Protein AF-A0A354WW05-F1 (afdb_monomer)

Mean predicted aligned error: 3.27 Å

Nearest PDB structures (foldseek):
  6p61-assembly2_B  TM=8.105E-01  e=4.483E-11  Leptospira borgpetersenii serovar Hardjo-bovis str. JB197
  6p61-assembly3_C  TM=8.034E-01  e=1.764E-10  Leptospira borgpetersenii serovar Hardjo-bovis str. JB197
  2z86-assembly2_D  TM=7.560E-01  e=6.089E-10  Escherichia coli
  6nqt-assembly3_E-2  TM=7.268E-01  e=1.487E-08  Homo sapiens
  5fv9-assembly2_B  TM=7.066E-01  e=1.146E-08  Homo sapiens

Solvent-accessible surface area (backbone atoms only — not comparable to full-atom values): 11306 Å² total; per-residue (Å²): 131,63,84,25,59,34,17,38,40,27,57,40,67,70,45,53,72,38,37,52,51,20,51,53,24,49,52,56,27,42,67,95,56,57,64,47,39,34,40,29,32,36,47,49,82,76,53,39,64,80,60,44,47,81,77,40,73,82,48,46,73,46,80,39,95,48,69,69,37,51,29,44,40,48,46,62,50,61,78,71,55,45,19,49,25,36,32,39,35,39,29,82,41,75,59,54,54,60,49,56,56,54,50,51,53,52,38,69,78,33,79,86,56,43,60,48,55,58,85,40,59,48,101,86,70,47,77,40,56,69,35,39,24,39,69,76,44,76,66,41,43,48,20,54,77,74,43,41,20,76,77,34,43,79,32,82,85,34,15,38,47,46,40,70,66,54,66,82,92,57,91,75,91,66,74,22,50,27,64,60,41,34,41,27,34,37,70,40,44,70,72,75,46,74,58,56,59,87,32,46,67,74,61,52,46,69,109

Secondary structure (DSSP, 8-state):
--SEEEEEEEEESS-HHHHHHHHHHHHHHTTTS-EEEEEEE-S-SS-HHHHHTTT-TTEEEEE-SS---HHHHHHHHHTT--EEEEEEE-TT----TTHHHHHHHHHHH-TT--EE----B-TTS-B-GGGEE----HHHHHHHHTTHHHHSTT-TTTSGGG-TTS-TTS----SEE-TTEEEEEHHHHHHH-S--TT-SSSSTTT-

pLDDT: mean 95.71, std 3.79, range [62.12, 98.81]

Foldseek 3D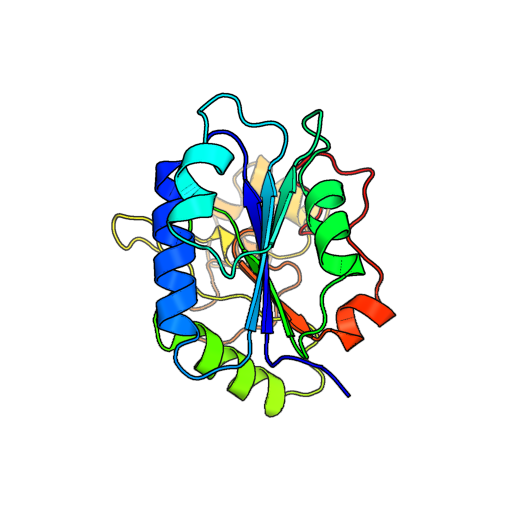i:
DFPWAEEEEEEDAQPQVLLVQQVVLVCLLQPPTGYAYEYEYQAHPNCNCVVCCVVCVRHHYHYDPHRLADQVSRVVRLVVHRHQKYKQAYSNDHDHSCRVVVVSVVCVVVVVDFKDFAFDAPPVRHTDLLQAAAQCPPQQVVLVVVVVCVVCVCDCRRVRGSPNVDDNPDDDDGQFGHSNIMMGRSVSCVVVDGFPSVDRYPPSRND

Sequence (207 aa):
MYETQVSVVIVNYNVKYFVEQCLYSVQAATQGWDVDIYVVDNHSTDGSVEYLRPLFPDVTFIENKENVGFAKANNQAFRICKGEYVLMLNPDTVIGEESLRSLCYFMDEHPAAGAIGLKMLNGNGVFLAESKRSFPTPWVSFCKLFGLSKLFPDSPKYASYALPYLSPDEQHEVDVLSGAFMLMRHDALEKTGLLDEDFFMYGEDID

Radius of gyration: 17.48 Å; Cα contacts (8 Å, |Δi|>4): 376; chains: 1; bounding box: 49×34×44 Å

Structure (mmCIF, N/CA/C/O backbone):
data_AF-A0A354WW05-F1
#
_entry.id   AF-A0A354WW05-F1
#
loop_
_atom_site.group_PDB
_atom_site.id
_atom_site.type_symbol
_atom_site.label_atom_id
_atom_site.label_alt_id
_atom_site.label_comp_id
_atom_site.label_asym_id
_atom_site.label_entity_id
_atom_site.label_seq_id
_atom_site.pdbx_PDB_ins_code
_atom_site.Cartn_x
_atom_site.Cartn_y
_atom_site.Cartn_z
_atom_site.occupancy
_atom_site.B_iso_or_equiv
_atom_site.auth_seq_id
_atom_site.auth_comp_id
_atom_site.auth_asym_id
_atom_site.auth_atom_id
_atom_site.pdbx_PDB_model_num
ATOM 1 N N . MET A 1 1 ? -22.081 -12.531 0.635 1.00 62.12 1 MET A N 1
ATOM 2 C CA . MET A 1 1 ? -22.108 -11.179 0.044 1.00 62.12 1 MET A CA 1
ATOM 3 C C . MET A 1 1 ? -21.218 -10.326 0.913 1.00 62.12 1 MET A C 1
ATOM 5 O O . MET A 1 1 ? -21.330 -10.462 2.126 1.00 62.12 1 MET A O 1
ATOM 9 N N . TYR A 1 2 ? -20.318 -9.562 0.305 1.00 81.25 2 TYR A N 1
ATOM 10 C CA . TYR A 1 2 ? -19.444 -8.631 1.016 1.00 81.25 2 TYR A CA 1
ATOM 11 C C . TYR A 1 2 ? -20.278 -7.526 1.677 1.00 81.25 2 TYR A C 1
ATOM 13 O O . TYR A 1 2 ? -21.367 -7.211 1.190 1.00 81.25 2 TYR A O 1
ATOM 21 N N . GLU A 1 3 ? -19.812 -7.008 2.814 1.00 85.06 3 GLU A N 1
ATOM 22 C CA . GLU A 1 3 ? -20.516 -5.941 3.545 1.00 85.06 3 GLU A CA 1
ATOM 23 C C . GLU A 1 3 ? -20.110 -4.549 3.038 1.00 85.06 3 GLU A C 1
ATOM 25 O O . GLU A 1 3 ? -20.919 -3.628 3.097 1.00 85.06 3 GLU A O 1
ATOM 30 N N . THR A 1 4 ? -18.897 -4.418 2.492 1.00 91.69 4 THR A N 1
ATOM 31 C CA . THR A 1 4 ? -18.330 -3.167 1.971 1.00 91.69 4 THR A CA 1
ATOM 32 C C . THR A 1 4 ? -17.684 -3.366 0.598 1.00 91.69 4 THR A C 1
ATOM 34 O O . THR A 1 4 ? -17.452 -4.492 0.151 1.00 91.69 4 THR A O 1
ATOM 37 N N . GLN A 1 5 ? -17.400 -2.268 -0.104 1.00 95.62 5 GLN A N 1
ATOM 38 C CA . GLN A 1 5 ? -16.713 -2.308 -1.401 1.00 95.62 5 GLN A CA 1
ATOM 39 C C . GLN A 1 5 ? -15.212 -2.549 -1.215 1.00 95.62 5 GLN A C 1
ATOM 41 O O . GLN A 1 5 ? -14.615 -3.367 -1.914 1.00 95.62 5 GLN A O 1
ATOM 46 N N . VAL A 1 6 ? -14.602 -1.857 -0.248 1.00 97.56 6 VAL A N 1
ATOM 47 C CA . VAL A 1 6 ? -13.170 -1.955 0.050 1.00 97.56 6 VAL A CA 1
ATOM 48 C C . VAL A 1 6 ? -12.949 -1.957 1.560 1.00 97.56 6 VAL A C 1
ATOM 50 O O . VAL A 1 6 ? -13.460 -1.089 2.266 1.00 97.56 6 VAL A O 1
ATOM 53 N N . SER A 1 7 ? -12.140 -2.895 2.050 1.00 98.56 7 SER A N 1
ATOM 54 C CA . SER A 1 7 ? -11.516 -2.803 3.370 1.00 98.56 7 SER A CA 1
ATOM 55 C C . SER A 1 7 ? -10.090 -2.275 3.223 1.00 98.56 7 SER A C 1
ATOM 57 O O . SER A 1 7 ? -9.292 -2.860 2.497 1.00 98.56 7 SER A O 1
ATOM 59 N N . VAL A 1 8 ? -9.754 -1.182 3.902 1.00 98.69 8 VAL A N 1
ATOM 60 C CA . VAL A 1 8 ? -8.411 -0.585 3.886 1.00 98.69 8 VAL A CA 1
ATOM 61 C C . VAL A 1 8 ? -7.673 -0.973 5.158 1.00 98.69 8 VAL A C 1
ATOM 63 O O . VAL A 1 8 ? -8.183 -0.771 6.256 1.00 98.69 8 VAL A O 1
ATOM 66 N N . VAL A 1 9 ? -6.467 -1.512 5.017 1.00 98.81 9 VAL A N 1
ATOM 67 C CA . VAL A 1 9 ? -5.613 -1.951 6.119 1.00 98.8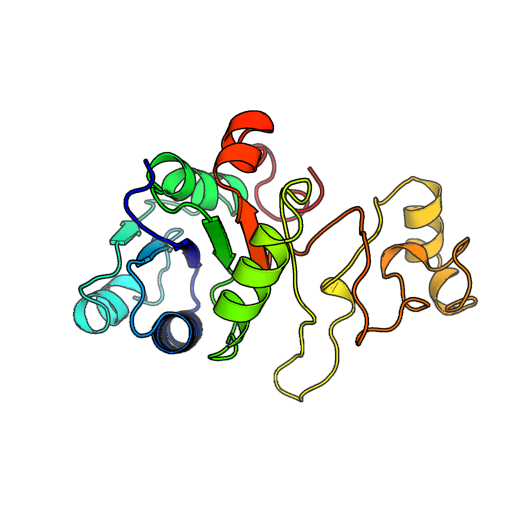1 9 VAL A CA 1
ATOM 68 C C . VAL A 1 9 ? -4.317 -1.161 6.097 1.00 98.81 9 VAL A C 1
ATOM 70 O O . VAL A 1 9 ? -3.579 -1.183 5.113 1.00 98.81 9 VAL A O 1
ATOM 73 N N . ILE A 1 10 ? -4.047 -0.472 7.204 1.00 98.81 10 ILE A N 1
ATOM 74 C CA . ILE A 1 10 ? -2.851 0.343 7.398 1.00 98.81 10 ILE A CA 1
ATOM 75 C C . ILE A 1 10 ? -2.143 -0.125 8.666 1.00 98.81 10 ILE A C 1
ATOM 77 O O . ILE A 1 10 ? -2.714 -0.085 9.755 1.00 98.81 10 ILE A O 1
ATOM 81 N N . VAL A 1 11 ? -0.879 -0.526 8.549 1.00 98.56 11 VAL A N 1
ATOM 82 C CA . VAL A 1 11 ? -0.024 -0.814 9.711 1.00 98.56 11 VAL A CA 1
ATOM 83 C C . VAL A 1 11 ? 0.741 0.450 10.091 1.00 98.56 11 VAL A C 1
ATOM 85 O O . VAL A 1 11 ? 1.510 0.975 9.292 1.00 98.56 11 VAL A O 1
ATOM 88 N N . ASN A 1 12 ? 0.554 0.941 11.314 1.00 98.38 12 ASN A N 1
ATOM 89 C CA . ASN A 1 12 ? 1.189 2.154 11.827 1.00 98.38 12 ASN A CA 1
ATOM 90 C C . ASN A 1 12 ? 2.295 1.834 12.845 1.00 98.38 12 ASN A C 1
ATOM 92 O O . ASN A 1 12 ? 2.105 1.009 13.738 1.00 98.38 12 ASN A O 1
ATOM 96 N N . TYR A 1 13 ? 3.434 2.528 12.748 1.00 98.12 13 TYR A N 1
ATOM 97 C CA . TYR A 1 13 ? 4.500 2.486 13.754 1.00 98.12 13 TYR A CA 1
ATOM 98 C C . TYR A 1 13 ? 5.286 3.805 13.798 1.00 98.12 13 TYR A C 1
ATOM 100 O O . TYR A 1 13 ? 6.139 4.052 12.950 1.00 98.12 13 TYR A O 1
ATOM 108 N N . ASN A 1 14 ? 5.035 4.635 14.814 1.00 97.81 14 ASN A N 1
ATOM 109 C CA . ASN A 1 14 ? 5.742 5.900 15.082 1.00 97.81 14 ASN A CA 1
ATOM 110 C C . ASN A 1 14 ? 5.746 6.918 13.917 1.00 97.81 14 ASN A C 1
ATOM 112 O O . ASN A 1 14 ? 6.752 7.592 13.677 1.00 97.81 14 ASN A O 1
ATOM 116 N N . VAL A 1 15 ? 4.635 7.027 13.181 1.00 97.12 15 VAL A N 1
ATOM 117 C CA . VAL A 1 15 ? 4.490 7.944 12.036 1.00 97.12 15 VAL A CA 1
ATOM 118 C C . VAL A 1 15 ? 3.191 8.760 12.091 1.00 97.12 15 VAL A C 1
ATOM 120 O O . VAL A 1 15 ? 2.564 9.011 11.064 1.00 97.12 15 VAL A O 1
ATOM 123 N N . LYS A 1 16 ? 2.810 9.229 13.290 1.00 96.06 16 LYS A N 1
ATOM 124 C CA . LYS A 1 16 ? 1.568 9.973 13.596 1.00 96.06 16 LYS A CA 1
ATOM 125 C C . LYS A 1 16 ? 1.023 10.883 12.488 1.00 96.06 16 LYS A C 1
ATOM 127 O O . LYS A 1 16 ? -0.139 10.766 12.117 1.00 96.06 16 LYS A O 1
ATOM 132 N N . TYR A 1 17 ? 1.831 11.823 11.995 1.00 97.69 17 TYR A N 1
ATOM 133 C CA . TYR A 1 17 ? 1.356 12.817 11.024 1.00 97.69 17 TYR A CA 1
ATOM 134 C C . TYR A 1 17 ? 1.267 12.264 9.603 1.00 97.69 17 TYR A C 1
ATOM 136 O O . TYR A 1 17 ? 0.487 12.765 8.804 1.00 97.69 17 TYR A O 1
ATOM 144 N N . PHE A 1 18 ? 2.040 11.229 9.274 1.00 98.12 18 PHE A N 1
ATOM 145 C CA . PHE A 1 18 ? 1.938 10.582 7.970 1.00 98.12 18 PHE A CA 1
ATOM 146 C C . PHE A 1 18 ? 0.646 9.778 7.866 1.00 98.12 18 PHE A C 1
ATOM 148 O O . PHE A 1 18 ? -0.105 9.972 6.912 1.00 98.12 18 PHE A O 1
ATOM 155 N N . VAL A 1 19 ? 0.331 8.974 8.888 1.00 98.38 19 VAL A N 1
ATOM 156 C CA . VAL A 1 19 ? -0.908 8.186 8.891 1.00 98.38 19 VAL A CA 1
ATOM 157 C C . VAL A 1 19 ? -2.153 9.078 8.889 1.00 98.38 19 VAL A C 1
ATOM 159 O O . VAL A 1 19 ? -3.137 8.734 8.246 1.00 98.38 19 VAL A O 1
ATOM 162 N N . GLU A 1 20 ? -2.105 10.262 9.508 1.00 98.56 20 GLU A N 1
ATOM 163 C CA . GLU A 1 20 ? -3.171 11.265 9.380 1.00 98.56 20 GLU A CA 1
ATOM 164 C C . GLU A 1 20 ? -3.405 11.672 7.913 1.00 98.56 20 GLU A C 1
ATOM 166 O O . GLU A 1 20 ? -4.540 11.646 7.437 1.00 98.56 20 GLU A O 1
ATOM 171 N N . GLN A 1 21 ? -2.342 12.023 7.177 1.00 98.50 21 GLN A N 1
ATOM 172 C CA . GLN A 1 21 ? -2.457 12.402 5.763 1.00 98.50 21 GLN A CA 1
ATOM 173 C C . GLN A 1 21 ? -2.924 11.229 4.893 1.00 98.50 21 GLN A C 1
ATOM 175 O O . GLN A 1 21 ? -3.756 11.416 4.002 1.00 98.50 21 GLN A O 1
ATOM 180 N N . CYS A 1 22 ? -2.437 10.021 5.184 1.00 98.69 22 CYS A N 1
ATOM 181 C CA . CYS A 1 22 ? -2.876 8.798 4.526 1.00 98.69 22 CYS A CA 1
ATOM 182 C C . CYS A 1 22 ? -4.387 8.596 4.705 1.00 98.69 22 CYS A C 1
ATOM 184 O O . CYS A 1 22 ? -5.105 8.476 3.711 1.00 98.69 22 CYS A O 1
ATOM 186 N N . LEU A 1 23 ? -4.897 8.683 5.938 1.00 98.69 23 LEU A N 1
ATOM 187 C CA . LEU A 1 23 ? -6.322 8.529 6.243 1.00 98.69 23 LEU A CA 1
ATOM 188 C C . LEU A 1 23 ? -7.197 9.578 5.550 1.00 98.69 23 LEU A C 1
ATOM 190 O O . LEU A 1 23 ? -8.224 9.213 4.978 1.00 98.69 23 LEU A O 1
ATOM 194 N N . TYR A 1 24 ? -6.791 10.852 5.523 1.00 98.62 24 TYR A N 1
ATOM 195 C CA . TYR A 1 24 ? -7.524 11.866 4.755 1.00 98.62 24 TYR A CA 1
ATOM 196 C C . TYR A 1 24 ? -7.564 11.541 3.258 1.00 98.62 24 TYR A C 1
ATOM 198 O O . TYR A 1 24 ? -8.614 11.679 2.630 1.00 98.62 24 TYR A O 1
ATOM 206 N N . SER A 1 25 ? -6.451 11.073 2.683 1.00 98.56 25 SER A N 1
ATOM 207 C CA . SER A 1 25 ? -6.412 10.684 1.268 1.00 98.56 25 SER A CA 1
ATOM 208 C C . SER A 1 25 ? -7.297 9.470 0.972 1.00 98.56 25 SER A C 1
ATOM 210 O O . SER A 1 25 ? -7.987 9.447 -0.045 1.00 98.56 25 SER A O 1
ATOM 212 N N . VAL A 1 26 ? -7.358 8.503 1.894 1.00 98.44 26 VAL A N 1
ATOM 213 C CA . VAL A 1 26 ? -8.253 7.345 1.801 1.00 98.44 26 VAL A CA 1
ATOM 214 C C . VAL A 1 26 ? -9.711 7.787 1.858 1.00 98.44 26 VAL A C 1
ATOM 216 O O . VAL A 1 26 ? -10.493 7.368 1.010 1.00 98.44 26 VAL A O 1
ATOM 219 N N . GLN A 1 27 ? -10.089 8.661 2.795 1.00 97.75 27 GLN A N 1
ATOM 220 C CA . GLN A 1 27 ? -11.458 9.185 2.886 1.00 97.75 27 GLN A CA 1
ATOM 221 C C . GLN A 1 27 ? -11.874 9.941 1.618 1.00 97.75 27 GLN A C 1
ATOM 223 O O . GLN A 1 27 ? -12.994 9.769 1.141 1.00 97.75 27 GLN A O 1
ATOM 228 N N . ALA A 1 28 ? -10.970 10.739 1.043 1.00 98.12 28 ALA A N 1
ATOM 229 C CA . ALA A 1 28 ? -11.222 11.427 -0.221 1.00 98.12 28 ALA A CA 1
ATOM 230 C C . ALA A 1 28 ? -11.399 10.428 -1.383 1.00 98.12 28 ALA A C 1
ATOM 232 O O . ALA A 1 28 ? -12.372 10.514 -2.128 1.00 98.12 28 ALA A O 1
ATOM 233 N N . ALA A 1 29 ? -10.521 9.424 -1.487 1.00 97.94 29 ALA A N 1
ATOM 234 C CA . ALA A 1 29 ? -10.576 8.390 -2.524 1.00 97.94 29 ALA A CA 1
ATOM 235 C C . ALA A 1 29 ? -11.755 7.410 -2.401 1.00 97.94 29 ALA A C 1
ATOM 237 O O . ALA A 1 29 ? -12.054 6.671 -3.339 1.00 97.94 29 ALA A O 1
ATOM 238 N N . THR A 1 30 ? -12.424 7.390 -1.249 1.00 96.75 30 THR A N 1
ATOM 239 C CA . THR A 1 30 ? -13.561 6.504 -0.948 1.00 96.75 30 THR A CA 1
ATOM 240 C C . THR A 1 30 ? -14.858 7.275 -0.720 1.00 96.75 30 THR A C 1
ATOM 242 O O . THR A 1 30 ? -15.848 6.720 -0.243 1.00 96.75 30 THR A O 1
ATOM 245 N N . GLN A 1 31 ? -14.900 8.560 -1.083 1.00 95.81 31 GLN A N 1
ATOM 246 C CA . GLN A 1 31 ? -16.085 9.381 -0.881 1.00 95.81 31 GLN A CA 1
ATOM 247 C C . GLN A 1 31 ? -17.314 8.781 -1.591 1.00 95.81 31 GLN A C 1
ATOM 249 O O . GLN A 1 31 ? -17.350 8.619 -2.814 1.00 95.81 31 GLN A O 1
ATOM 254 N N . GLY A 1 32 ? -18.357 8.499 -0.805 1.00 94.38 32 GLY A N 1
ATOM 255 C CA . GLY A 1 32 ? -19.609 7.914 -1.291 1.00 94.38 32 GLY A CA 1
ATOM 256 C C . GLY A 1 32 ? -19.568 6.398 -1.497 1.00 94.38 32 GLY A C 1
ATOM 257 O O . GLY A 1 32 ? -20.459 5.876 -2.165 1.00 94.38 32 GLY A O 1
ATOM 258 N N . TRP A 1 33 ? -18.551 5.713 -0.970 1.00 95.06 33 TRP A N 1
ATOM 259 C CA . TRP A 1 33 ? -18.464 4.255 -0.912 1.00 95.06 33 TRP A CA 1
ATOM 260 C C . TRP A 1 33 ? -18.688 3.745 0.510 1.00 95.06 33 TRP A C 1
ATOM 262 O O . TRP A 1 33 ? -18.345 4.422 1.479 1.00 95.06 33 TRP A O 1
ATOM 272 N N . ASP A 1 34 ? -19.209 2.526 0.620 1.00 93.81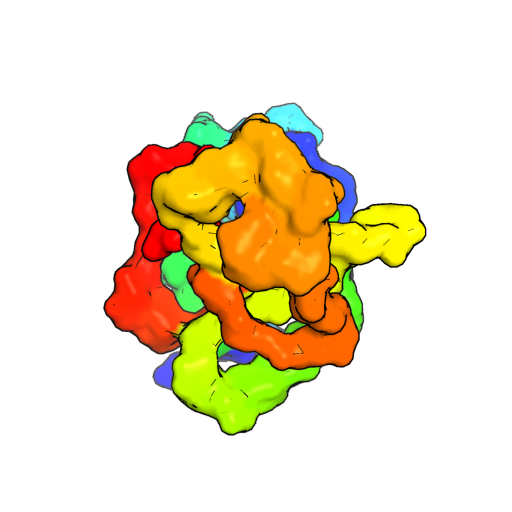 34 ASP A N 1
ATOM 273 C CA . ASP A 1 34 ? -19.207 1.786 1.880 1.00 93.81 34 ASP A CA 1
ATOM 274 C C . ASP A 1 34 ? -17.823 1.147 2.050 1.00 93.81 34 ASP A C 1
ATOM 276 O O . ASP A 1 34 ? -17.449 0.247 1.288 1.00 93.81 34 ASP A O 1
ATOM 280 N N . VAL A 1 35 ? -17.042 1.645 3.013 1.00 96.38 35 VAL A N 1
ATOM 281 C CA . VAL A 1 35 ? -15.663 1.206 3.274 1.00 96.38 35 VAL A CA 1
ATOM 282 C C . VAL A 1 35 ? -15.408 0.999 4.758 1.00 96.38 35 VAL A C 1
ATOM 284 O O . VAL A 1 35 ? -15.873 1.771 5.593 1.00 96.38 35 VAL A O 1
ATOM 287 N N . ASP A 1 36 ? -14.598 -0.011 5.066 1.00 96.44 36 ASP A N 1
ATOM 288 C CA . ASP A 1 36 ? -14.092 -0.249 6.417 1.00 96.44 36 ASP A CA 1
ATOM 289 C C . ASP A 1 36 ? -12.604 0.088 6.445 1.00 96.44 36 ASP A C 1
ATOM 291 O O . ASP A 1 36 ? -11.842 -0.395 5.606 1.00 96.44 36 ASP A O 1
ATOM 295 N N . ILE A 1 37 ? -12.163 0.895 7.407 1.00 98.50 37 ILE A N 1
ATOM 296 C CA . ILE A 1 37 ? -10.753 1.276 7.533 1.00 98.50 37 ILE A CA 1
ATOM 297 C C . ILE A 1 37 ? -10.211 0.738 8.853 1.00 98.50 37 ILE A C 1
ATOM 299 O O . ILE A 1 37 ? -10.749 1.020 9.926 1.00 98.50 37 ILE A O 1
ATOM 303 N N . TYR A 1 38 ? -9.115 -0.008 8.767 1.00 98.75 38 TYR A N 1
ATOM 304 C CA . TYR A 1 38 ? -8.401 -0.590 9.891 1.00 98.75 38 TYR A CA 1
ATOM 305 C C . TYR A 1 38 ? -7.012 0.031 10.001 1.00 98.75 38 TYR A C 1
ATOM 307 O O . TYR A 1 38 ? -6.224 -0.013 9.056 1.00 98.75 38 TYR A O 1
ATOM 315 N N . VAL A 1 39 ? -6.693 0.562 11.180 1.00 98.75 39 VAL A N 1
ATOM 316 C CA . VAL A 1 39 ? -5.335 0.990 11.528 1.00 98.75 39 VAL A CA 1
ATOM 317 C C . VAL A 1 39 ? -4.807 0.066 12.613 1.00 98.75 39 VAL A C 1
ATOM 319 O O . VAL A 1 39 ? -5.302 0.065 13.740 1.00 98.75 39 VAL A O 1
ATOM 322 N N . VAL A 1 40 ? -3.799 -0.730 12.273 1.00 98.75 40 VAL A N 1
ATOM 323 C CA . VAL A 1 40 ? -3.109 -1.618 13.208 1.00 98.75 40 VAL A CA 1
ATOM 324 C C . VAL A 1 40 ? -1.889 -0.889 13.750 1.00 98.75 40 VAL A C 1
ATOM 326 O O . VAL A 1 40 ? -0.891 -0.734 13.050 1.00 98.75 40 VAL A O 1
ATOM 329 N N . ASP A 1 41 ? -1.965 -0.408 14.986 1.00 98.62 41 ASP A N 1
ATOM 330 C CA . ASP A 1 41 ? -0.847 0.256 15.646 1.00 98.62 41 ASP A CA 1
ATOM 331 C C . ASP A 1 41 ? 0.096 -0.772 16.280 1.00 98.62 41 ASP A C 1
ATOM 333 O O . ASP A 1 41 ? -0.266 -1.493 17.211 1.00 98.62 41 ASP A O 1
ATOM 337 N N . ASN A 1 42 ? 1.332 -0.827 15.785 1.00 98.00 42 ASN A N 1
ATOM 338 C CA . ASN A 1 42 ? 2.370 -1.758 16.221 1.00 98.00 42 ASN A CA 1
ATOM 339 C C . ASN A 1 42 ? 3.150 -1.246 17.437 1.00 98.00 42 ASN A C 1
ATOM 341 O O . ASN A 1 42 ? 4.381 -1.282 17.459 1.00 98.00 42 ASN A O 1
ATOM 345 N N . HIS A 1 43 ? 2.425 -0.804 18.466 1.00 98.12 43 HIS A N 1
ATOM 346 C CA . HIS A 1 43 ? 2.988 -0.284 19.710 1.00 98.12 43 HIS A CA 1
ATOM 347 C C . HIS A 1 43 ? 3.779 1.019 19.507 1.00 98.12 43 HIS A C 1
ATOM 349 O O . HIS A 1 43 ? 4.946 1.143 19.894 1.00 98.12 43 HIS A O 1
ATOM 355 N N . SER A 1 44 ? 3.145 2.003 18.868 1.00 97.75 44 SER A N 1
ATOM 356 C CA . SER A 1 44 ? 3.720 3.336 18.706 1.00 97.75 44 SER A CA 1
ATOM 357 C C . SER A 1 44 ? 3.854 4.047 20.054 1.00 97.75 44 SER A C 1
ATOM 359 O O . SER A 1 44 ? 2.995 3.966 20.928 1.00 97.75 44 SER A O 1
ATOM 361 N N . THR A 1 45 ? 4.932 4.811 20.208 1.00 97.75 45 THR A N 1
ATOM 362 C CA . THR A 1 45 ? 5.230 5.611 21.414 1.00 97.75 45 THR A CA 1
ATOM 363 C C . THR A 1 45 ? 5.099 7.113 21.176 1.00 97.75 45 THR A C 1
ATOM 365 O O . THR A 1 45 ? 5.276 7.916 22.090 1.00 97.75 45 THR A O 1
ATOM 368 N N . ASP A 1 46 ? 4.766 7.508 19.949 1.00 97.75 46 ASP A N 1
ATOM 369 C CA . ASP A 1 46 ? 4.572 8.902 19.566 1.00 97.75 46 ASP A CA 1
ATOM 370 C C . ASP A 1 46 ? 3.183 9.445 19.940 1.00 97.75 46 ASP A C 1
ATOM 372 O O . ASP A 1 46 ? 2.946 10.642 19.783 1.00 97.75 46 ASP A O 1
ATOM 376 N N . GLY A 1 47 ? 2.278 8.603 20.453 1.00 97.06 47 GLY A N 1
ATOM 377 C CA . GLY A 1 47 ? 0.887 8.937 20.775 1.00 97.06 47 GLY A CA 1
ATOM 378 C C . GLY A 1 47 ? -0.020 9.019 19.542 1.00 97.06 47 GLY A C 1
ATOM 379 O O . GLY A 1 47 ? -0.867 9.915 19.466 1.00 97.06 47 GLY A O 1
ATOM 380 N N . SER A 1 48 ? 0.257 8.207 18.512 1.00 97.06 48 SER A N 1
ATOM 381 C CA . SER A 1 48 ? -0.519 8.125 17.265 1.00 97.06 48 SER A CA 1
ATOM 382 C C . SER A 1 48 ? -1.998 7.849 17.522 1.00 97.06 48 SER A C 1
ATOM 384 O O . SER A 1 48 ? -2.850 8.588 17.038 1.00 97.06 48 SER A O 1
ATOM 386 N N . VAL A 1 49 ? -2.322 6.820 18.306 1.00 96.38 49 VAL A N 1
ATOM 387 C CA . VAL A 1 49 ? -3.709 6.356 18.451 1.00 96.38 49 VAL A CA 1
ATOM 388 C C . VAL A 1 49 ? -4.571 7.378 19.189 1.00 96.38 49 VAL A C 1
ATOM 390 O O . VAL A 1 49 ? -5.670 7.695 18.735 1.00 96.38 49 VAL A O 1
ATOM 393 N N . GLU A 1 50 ? -4.068 7.957 20.281 1.00 97.56 50 GLU A N 1
ATOM 394 C CA . GLU A 1 50 ? -4.783 8.981 21.050 1.00 97.56 50 GLU A CA 1
ATOM 395 C C . GLU A 1 50 ? -5.053 10.237 20.219 1.00 97.56 50 GLU A C 1
ATOM 397 O O . GLU A 1 50 ? -6.067 10.907 20.415 1.00 97.56 50 GLU A O 1
ATOM 402 N N . TYR A 1 51 ? -4.148 10.550 19.290 1.00 98.00 51 TYR A N 1
ATOM 403 C CA . TYR A 1 51 ? -4.282 11.675 18.376 1.00 98.00 51 TYR A CA 1
ATOM 404 C C . TYR A 1 51 ? -5.302 11.411 17.259 1.00 98.00 51 TYR A C 1
ATOM 406 O O . TYR A 1 51 ? -6.130 12.274 16.976 1.00 98.00 51 TYR A O 1
ATOM 414 N N . LEU A 1 52 ? -5.264 10.227 16.641 1.00 98.19 52 LEU A N 1
ATOM 415 C CA . LEU A 1 52 ? -6.051 9.910 15.443 1.00 98.19 52 LEU A CA 1
ATOM 416 C C . LEU A 1 52 ? -7.490 9.496 15.757 1.00 98.19 52 LEU A C 1
ATOM 418 O O . LEU A 1 52 ? -8.403 9.858 15.021 1.00 98.19 52 LEU A O 1
ATOM 422 N N . ARG A 1 53 ? -7.721 8.770 16.856 1.00 97.38 53 ARG A N 1
ATOM 423 C CA . ARG A 1 53 ? -9.049 8.254 17.227 1.00 97.38 53 ARG A CA 1
ATOM 424 C C . ARG A 1 53 ? -10.162 9.322 17.261 1.00 97.38 53 ARG A C 1
ATOM 426 O O . ARG A 1 53 ? -11.240 9.034 16.751 1.00 97.38 53 ARG A O 1
ATOM 433 N N . PRO A 1 54 ? -9.966 10.538 17.818 1.00 98.06 54 PRO A N 1
ATOM 434 C CA . PRO A 1 54 ? -10.997 11.579 17.764 1.00 98.06 54 PRO A CA 1
ATOM 435 C C . PRO A 1 54 ? -11.163 12.228 16.379 1.00 98.06 54 PRO A C 1
ATOM 437 O O . PRO A 1 54 ? -12.225 12.784 16.114 1.00 98.06 54 PRO A O 1
ATOM 440 N N . LEU A 1 55 ? -10.139 12.188 15.518 1.00 98.06 55 LEU A N 1
ATOM 441 C CA . LEU A 1 55 ? -10.189 12.739 14.156 1.00 98.06 55 LEU A CA 1
ATOM 442 C C . LEU A 1 55 ? -10.887 11.785 13.179 1.00 98.06 55 LEU A C 1
ATOM 444 O O . LEU A 1 55 ? -11.559 12.233 12.254 1.00 98.06 55 LEU A O 1
ATOM 448 N N . PHE A 1 56 ? -10.759 10.479 13.417 1.00 98.00 56 PHE A N 1
ATOM 449 C CA . PHE A 1 56 ? -11.268 9.422 12.552 1.00 98.00 56 PHE A CA 1
ATOM 450 C C . PHE A 1 56 ? -12.137 8.432 13.349 1.00 98.00 56 PHE A C 1
ATOM 452 O O . PHE A 1 56 ? -11.723 7.295 13.581 1.00 98.00 56 PHE A O 1
ATOM 459 N N . PRO A 1 57 ? -13.338 8.847 13.800 1.00 96.69 57 PRO A N 1
ATOM 460 C CA . PRO A 1 57 ? -14.191 8.026 14.664 1.00 96.69 57 PRO A CA 1
ATOM 461 C C . PRO A 1 57 ? -14.699 6.740 13.993 1.00 96.69 57 PRO A C 1
ATOM 463 O O . PRO A 1 57 ? -15.007 5.780 14.695 1.00 96.69 57 PRO A O 1
ATOM 466 N N . ASP A 1 58 ? -14.753 6.716 12.660 1.00 95.31 58 ASP A N 1
ATOM 467 C CA . ASP A 1 58 ? -15.213 5.569 11.868 1.00 95.31 58 ASP A CA 1
ATOM 468 C C . ASP A 1 58 ? -14.082 4.568 11.547 1.00 95.31 58 ASP A C 1
ATOM 470 O O . ASP A 1 58 ? -14.325 3.509 10.974 1.00 95.31 58 ASP A O 1
ATOM 474 N N . VAL A 1 59 ? -12.834 4.875 11.930 1.00 98.12 59 VAL A N 1
ATOM 475 C CA . VAL A 1 59 ? -11.685 3.974 11.759 1.00 98.12 59 VAL A CA 1
ATOM 476 C C . VAL A 1 59 ? -11.606 2.993 12.927 1.00 98.12 59 VAL A C 1
ATOM 478 O O . VAL A 1 59 ? -11.628 3.369 14.103 1.00 98.12 59 VAL A O 1
ATOM 481 N N . THR A 1 60 ? -11.430 1.713 12.608 1.00 98.38 60 THR A N 1
ATOM 482 C CA . THR A 1 60 ? -11.172 0.672 13.603 1.00 98.38 60 THR A CA 1
ATOM 483 C C . THR A 1 60 ? -9.680 0.605 13.917 1.00 98.38 60 THR A C 1
ATOM 485 O O . THR A 1 60 ? -8.872 0.191 13.091 1.00 98.38 60 THR A O 1
ATOM 488 N N . PHE A 1 61 ? -9.308 0.975 15.141 1.00 98.44 61 PHE A N 1
ATOM 489 C CA . PHE A 1 61 ? -7.928 0.878 15.621 1.00 98.44 61 PHE A CA 1
ATOM 490 C C . PHE A 1 61 ? -7.688 -0.450 16.347 1.00 98.44 61 PHE A C 1
ATOM 492 O O . PHE A 1 61 ? -8.396 -0.767 17.307 1.00 98.44 61 PHE A O 1
ATOM 499 N N . ILE A 1 62 ? -6.666 -1.192 15.918 1.00 98.50 62 ILE A N 1
ATOM 500 C CA . ILE A 1 62 ? -6.167 -2.412 16.563 1.00 98.50 62 ILE A CA 1
ATOM 501 C C . ILE A 1 62 ? -4.820 -2.074 17.202 1.00 98.50 62 ILE A C 1
ATOM 503 O O . ILE A 1 62 ? -3.853 -1.806 16.501 1.00 98.50 62 ILE A O 1
ATOM 507 N N . GLU A 1 63 ? -4.756 -2.063 18.531 1.00 98.25 63 GLU A N 1
ATOM 508 C CA . GLU A 1 63 ? -3.563 -1.637 19.272 1.00 98.25 63 GLU A CA 1
ATOM 509 C C . GLU A 1 63 ? -2.773 -2.847 19.776 1.00 98.25 63 GLU A C 1
ATOM 511 O O . GLU A 1 63 ? -3.222 -3.580 20.667 1.00 98.25 63 GLU A O 1
ATOM 516 N N . ASN A 1 64 ? -1.580 -3.060 19.223 1.00 98.56 64 ASN A N 1
ATOM 517 C CA . ASN A 1 64 ? -0.684 -4.109 19.683 1.00 98.56 64 ASN A CA 1
ATOM 518 C C . ASN A 1 64 ? 0.104 -3.673 20.928 1.00 98.56 64 ASN A C 1
ATOM 520 O O . ASN A 1 64 ? 0.472 -2.514 21.122 1.00 98.56 64 ASN A O 1
ATOM 524 N N . LYS A 1 65 ? 0.398 -4.648 21.796 1.00 97.88 65 LYS A N 1
ATOM 525 C CA . LYS A 1 65 ? 1.195 -4.442 23.022 1.00 97.88 65 LYS A CA 1
ATOM 526 C C . LYS A 1 65 ? 2.704 -4.438 22.774 1.00 97.88 65 LYS A C 1
ATOM 528 O O . LYS A 1 65 ? 3.464 -4.090 23.668 1.00 97.88 65 LYS A O 1
ATOM 533 N N . GLU A 1 66 ? 3.112 -4.871 21.592 1.00 97.88 66 GLU A N 1
ATOM 534 C CA . GLU A 1 66 ? 4.485 -4.930 21.113 1.00 97.88 66 GLU A CA 1
ATOM 535 C C . GLU A 1 66 ? 4.473 -4.773 19.588 1.00 97.88 66 GLU A C 1
ATOM 537 O O . GLU A 1 66 ? 3.429 -4.934 18.953 1.00 97.88 66 GLU A O 1
ATOM 542 N N . ASN A 1 67 ? 5.622 -4.478 18.985 1.00 98.12 67 ASN A N 1
ATOM 543 C CA . ASN A 1 67 ? 5.727 -4.482 17.531 1.00 98.12 67 ASN A CA 1
ATOM 544 C C . ASN A 1 67 ? 5.826 -5.933 17.036 1.00 98.12 67 ASN A C 1
ATOM 546 O O . ASN A 1 67 ? 6.861 -6.577 17.199 1.00 98.12 67 ASN A O 1
ATOM 550 N N . VAL A 1 68 ? 4.742 -6.438 16.443 1.00 98.06 68 VAL A N 1
ATOM 551 C CA . VAL A 1 68 ? 4.633 -7.828 15.967 1.00 98.06 68 VAL A CA 1
ATOM 552 C C . VAL A 1 68 ? 5.137 -8.031 14.534 1.00 98.06 68 VAL A C 1
ATOM 554 O O . VAL A 1 68 ? 5.039 -9.142 14.018 1.00 98.06 68 VAL A O 1
ATOM 557 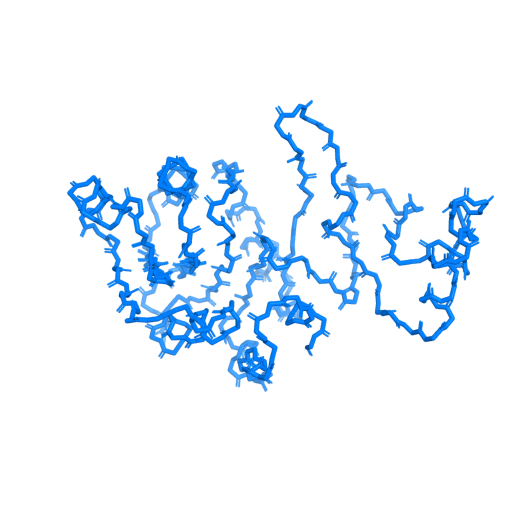N N . GLY A 1 69 ? 5.668 -6.986 13.896 1.00 97.31 69 GLY A N 1
ATOM 558 C CA . GLY A 1 69 ? 6.050 -7.003 12.486 1.00 97.31 69 GLY A CA 1
ATOM 559 C C . GLY A 1 69 ? 4.901 -6.631 11.543 1.00 97.31 69 GLY A C 1
ATOM 560 O O . GLY A 1 69 ? 3.762 -6.424 11.965 1.00 97.31 69 GLY A O 1
ATOM 561 N N . PHE A 1 70 ? 5.210 -6.504 10.255 1.00 96.75 70 PHE A N 1
ATOM 562 C CA . PHE A 1 70 ? 4.306 -6.019 9.215 1.00 96.75 70 PHE A CA 1
ATOM 563 C C . PHE A 1 70 ? 3.306 -7.090 8.758 1.00 96.75 70 PHE A C 1
ATOM 565 O O . PHE A 1 70 ? 2.103 -6.825 8.765 1.00 96.75 70 PHE A O 1
ATOM 572 N N . ALA A 1 71 ? 3.763 -8.308 8.441 1.00 96.88 71 ALA A N 1
ATOM 573 C CA . ALA A 1 71 ? 2.890 -9.390 7.973 1.00 96.88 71 ALA A CA 1
ATOM 574 C C . ALA A 1 71 ? 1.830 -9.754 9.023 1.00 96.88 71 ALA A C 1
ATOM 576 O O . ALA A 1 71 ? 0.625 -9.685 8.776 1.00 96.88 71 ALA A O 1
ATOM 577 N N . LYS A 1 72 ? 2.275 -10.029 10.254 1.00 98.06 72 LYS A N 1
ATOM 578 C CA . LYS A 1 72 ? 1.386 -10.373 11.367 1.00 98.06 72 LYS A CA 1
ATOM 579 C C . LYS A 1 72 ? 0.395 -9.259 11.712 1.00 98.06 72 LYS A C 1
ATOM 581 O O . LYS A 1 72 ? -0.755 -9.562 12.024 1.00 98.06 72 LYS A O 1
ATOM 586 N N . ALA A 1 73 ? 0.806 -7.992 11.638 1.00 98.31 73 ALA A N 1
ATOM 587 C CA . ALA A 1 73 ? -0.086 -6.856 11.868 1.00 98.31 73 ALA A CA 1
ATOM 588 C C . ALA A 1 73 ? -1.164 -6.741 10.780 1.00 98.31 73 ALA A C 1
ATOM 590 O O . ALA A 1 73 ? -2.347 -6.688 11.110 1.00 98.31 73 ALA A O 1
ATOM 591 N N . ASN A 1 74 ? -0.793 -6.803 9.497 1.00 98.38 74 ASN A N 1
ATOM 592 C CA . ASN A 1 74 ? -1.766 -6.825 8.398 1.00 98.38 74 ASN A CA 1
ATOM 593 C C . ASN A 1 74 ? -2.752 -7.992 8.544 1.00 98.38 74 ASN A C 1
ATOM 595 O O . ASN A 1 74 ? -3.968 -7.800 8.480 1.00 98.38 74 ASN A O 1
ATOM 599 N N . ASN A 1 75 ? -2.249 -9.187 8.864 1.00 98.25 75 ASN A N 1
ATOM 600 C CA . ASN A 1 75 ? -3.072 -10.378 9.047 1.00 98.25 75 ASN A CA 1
ATOM 601 C C . ASN A 1 75 ? -4.088 -10.255 10.194 1.00 98.25 75 ASN A C 1
ATOM 603 O O . ASN A 1 75 ? -5.104 -10.952 10.186 1.00 98.25 75 ASN A O 1
ATOM 607 N N . GLN A 1 76 ? -3.853 -9.423 11.216 1.00 98.56 76 GLN A N 1
ATOM 608 C CA . GLN A 1 76 ? -4.857 -9.168 12.259 1.00 98.56 76 GLN A CA 1
ATOM 609 C C . GLN A 1 76 ? -6.096 -8.482 11.675 1.00 98.56 76 GLN A C 1
ATOM 611 O O . GLN A 1 76 ? -7.215 -8.875 12.001 1.00 98.56 76 GLN A O 1
ATOM 616 N N . ALA A 1 77 ? -5.893 -7.503 10.792 1.00 98.31 77 ALA A N 1
ATOM 617 C CA . ALA A 1 77 ? -6.976 -6.799 10.119 1.00 98.31 77 ALA A CA 1
ATOM 618 C C . ALA A 1 77 ? -7.590 -7.633 8.986 1.00 98.31 77 ALA A C 1
ATOM 620 O O . ALA A 1 77 ? -8.813 -7.715 8.902 1.00 98.31 77 ALA A O 1
ATOM 621 N N . PHE A 1 78 ? -6.786 -8.325 8.168 1.00 98.00 78 PHE A N 1
ATOM 622 C CA . PHE A 1 78 ? -7.292 -9.171 7.075 1.00 98.00 78 PHE A CA 1
ATOM 623 C C . PHE A 1 78 ? -8.315 -10.205 7.546 1.00 98.00 78 PHE A C 1
ATOM 625 O O . PHE A 1 78 ? -9.325 -10.415 6.886 1.00 98.00 78 PHE A O 1
ATOM 632 N N . ARG A 1 79 ? -8.115 -10.789 8.734 1.00 97.44 79 ARG A N 1
ATOM 633 C CA . ARG A 1 79 ? -9.039 -11.773 9.326 1.00 97.44 79 ARG A CA 1
ATOM 634 C C . ARG A 1 79 ? -10.429 -11.225 9.657 1.00 97.44 79 ARG A C 1
ATOM 636 O O . ARG A 1 79 ? -11.335 -12.019 9.898 1.00 97.44 79 ARG A O 1
ATOM 643 N N . ILE A 1 80 ? -10.587 -9.907 9.742 1.00 96.69 80 ILE A N 1
ATOM 644 C CA . ILE A 1 80 ? -11.855 -9.254 10.088 1.00 96.69 80 ILE A CA 1
ATOM 645 C C . ILE A 1 80 ? -12.372 -8.317 8.992 1.00 96.69 80 ILE A C 1
ATOM 647 O O . ILE A 1 80 ? -13.456 -7.760 9.161 1.00 96.69 80 ILE A O 1
ATOM 651 N N . CYS A 1 81 ? -11.615 -8.142 7.903 1.00 95.75 81 CYS A N 1
ATOM 652 C CA . CYS A 1 81 ? -12.032 -7.374 6.735 1.00 95.75 81 CYS A CA 1
ATOM 653 C C . CYS A 1 81 ? -13.288 -7.985 6.113 1.00 95.75 81 CYS A C 1
ATOM 655 O O . CYS A 1 81 ? -13.509 -9.195 6.180 1.00 95.75 81 CYS A O 1
ATOM 657 N N . LYS A 1 82 ? -14.109 -7.144 5.486 1.00 94.50 82 LYS A N 1
ATOM 658 C CA . LYS A 1 82 ? -15.398 -7.556 4.911 1.00 94.50 82 LYS A CA 1
ATOM 659 C C . LYS A 1 82 ? -15.670 -6.996 3.519 1.00 94.50 82 LYS A C 1
ATOM 661 O O . LYS A 1 82 ? -16.735 -7.268 2.956 1.00 94.50 82 LYS A O 1
ATOM 666 N N . GLY A 1 83 ? -14.717 -6.239 2.986 1.00 97.06 83 GLY A N 1
ATOM 667 C CA . GLY A 1 83 ? -14.782 -5.639 1.667 1.00 97.06 83 GLY A CA 1
ATOM 668 C C . GLY A 1 83 ? -14.636 -6.671 0.562 1.00 97.06 83 GLY A C 1
ATOM 669 O O . GLY A 1 83 ? -13.944 -7.671 0.741 1.00 97.06 83 GLY A O 1
ATOM 670 N N . GLU A 1 84 ? -15.262 -6.419 -0.585 1.00 97.19 84 GLU A N 1
ATOM 671 C CA . GLU A 1 84 ? -15.021 -7.184 -1.817 1.00 97.19 84 GLU A CA 1
ATOM 672 C C . GLU A 1 84 ? -13.548 -7.125 -2.240 1.00 97.19 84 GLU A C 1
ATOM 674 O O . GLU A 1 84 ? -12.963 -8.126 -2.671 1.00 97.19 84 GLU A O 1
ATOM 679 N N . TYR A 1 85 ? -12.938 -5.959 -2.044 1.00 98.31 85 TYR A N 1
ATOM 680 C CA . TYR A 1 85 ? -11.509 -5.746 -2.178 1.00 98.31 85 TYR A CA 1
ATOM 681 C C . TYR A 1 85 ? -10.869 -5.439 -0.822 1.00 98.31 85 TYR A C 1
ATOM 683 O O . TYR A 1 85 ? -11.482 -4.829 0.056 1.00 98.31 85 TYR A O 1
ATOM 691 N N . VAL A 1 86 ? -9.608 -5.827 -0.662 1.00 98.38 86 VAL A N 1
ATOM 692 C CA . VAL A 1 86 ? -8.782 -5.522 0.508 1.00 98.38 86 VAL A CA 1
ATOM 693 C C . VAL A 1 86 ? -7.565 -4.736 0.041 1.00 98.38 86 VAL A C 1
ATOM 695 O O . VAL A 1 86 ? -6.768 -5.227 -0.754 1.00 98.38 86 VAL A O 1
ATOM 698 N N . LEU A 1 87 ? -7.429 -3.501 0.512 1.00 98.56 87 LEU A N 1
ATOM 699 C CA . LEU A 1 87 ? -6.290 -2.640 0.228 1.00 98.56 87 LEU A CA 1
ATOM 700 C C . LEU A 1 87 ? -5.293 -2.703 1.383 1.00 98.56 87 LEU A C 1
ATOM 702 O O . LEU A 1 87 ? -5.577 -2.198 2.465 1.00 98.56 87 LEU A O 1
ATOM 706 N N . MET A 1 88 ? -4.109 -3.251 1.130 1.00 98.25 88 MET A N 1
ATOM 707 C CA . MET A 1 88 ? -2.951 -3.086 2.004 1.00 98.25 88 MET A CA 1
ATOM 708 C C . MET A 1 88 ? -2.231 -1.788 1.638 1.00 98.25 88 MET A C 1
ATOM 710 O O . MET A 1 88 ? -1.835 -1.602 0.483 1.00 98.25 88 MET A O 1
ATOM 714 N N . LEU A 1 89 ? -2.095 -0.881 2.605 1.00 98.56 89 LEU A N 1
ATOM 715 C CA . LEU A 1 89 ? -1.594 0.468 2.372 1.00 98.56 89 LEU A CA 1
ATOM 716 C C . LEU A 1 89 ? -0.603 0.888 3.455 1.00 98.56 89 LEU A C 1
ATOM 718 O O . LEU A 1 89 ? -0.887 0.810 4.650 1.00 98.56 89 LEU A O 1
ATOM 722 N N . ASN A 1 90 ? 0.548 1.405 3.038 1.00 98.00 90 ASN A N 1
ATOM 723 C CA . ASN A 1 90 ? 1.507 1.956 3.983 1.00 98.00 90 ASN A CA 1
ATOM 724 C C . ASN A 1 90 ? 1.023 3.293 4.586 1.00 98.00 90 ASN A C 1
ATOM 726 O O . ASN A 1 90 ? 0.371 4.095 3.907 1.00 98.00 90 ASN A O 1
ATOM 730 N N . PRO A 1 91 ? 1.386 3.583 5.849 1.00 98.12 91 PRO A N 1
ATOM 731 C CA . PRO A 1 91 ? 0.926 4.773 6.568 1.00 98.12 91 PRO A CA 1
ATOM 732 C C . PRO A 1 91 ? 1.528 6.084 6.040 1.00 98.12 91 PRO A C 1
ATOM 734 O O . PRO A 1 91 ? 1.037 7.152 6.380 1.00 98.12 91 PRO A O 1
ATOM 737 N N . ASP A 1 92 ? 2.581 6.030 5.225 1.00 96.69 92 ASP A N 1
ATOM 738 C CA . ASP A 1 92 ? 3.285 7.174 4.634 1.00 96.69 92 ASP A CA 1
ATOM 739 C C . ASP A 1 92 ? 2.921 7.432 3.166 1.00 96.69 92 ASP A C 1
ATOM 741 O O . ASP A 1 92 ? 3.673 8.067 2.423 1.00 96.69 92 ASP A O 1
ATOM 745 N N . THR A 1 93 ? 1.742 6.972 2.749 1.00 97.25 93 THR A N 1
ATOM 746 C CA . THR A 1 93 ? 1.232 7.134 1.386 1.00 97.25 93 THR A CA 1
ATOM 747 C C . THR A 1 93 ? 0.127 8.188 1.300 1.00 97.25 93 THR A C 1
ATOM 749 O O . THR A 1 93 ? -0.556 8.494 2.274 1.00 97.25 93 THR A O 1
ATOM 752 N N . VAL A 1 94 ? -0.044 8.754 0.104 1.00 97.50 94 VAL A N 1
ATOM 753 C CA . VAL A 1 94 ? -1.187 9.595 -0.270 1.00 97.50 94 VAL A CA 1
ATOM 754 C C . VAL A 1 94 ? -1.688 9.080 -1.609 1.00 97.50 94 VAL A C 1
ATOM 756 O O . VAL A 1 94 ? -0.923 9.032 -2.575 1.00 97.50 94 VAL A O 1
ATOM 759 N N . ILE A 1 95 ? -2.954 8.677 -1.666 1.00 97.69 95 ILE A N 1
ATOM 760 C CA . ILE A 1 95 ? -3.573 8.146 -2.885 1.00 97.69 95 ILE A CA 1
ATOM 761 C C . ILE A 1 95 ? -4.452 9.204 -3.557 1.00 97.69 95 ILE A C 1
ATOM 763 O O . ILE A 1 95 ? -4.972 10.104 -2.901 1.00 97.69 95 ILE A O 1
ATOM 767 N N . GLY A 1 96 ? -4.587 9.124 -4.882 1.00 96.69 96 GLY A N 1
ATOM 768 C CA . GLY A 1 96 ? -5.447 10.036 -5.635 1.00 96.69 96 GLY A CA 1
ATOM 769 C C . GLY A 1 96 ? -6.926 9.699 -5.451 1.00 96.69 96 GLY A C 1
ATOM 770 O O . GLY A 1 96 ? -7.281 8.531 -5.302 1.00 96.69 96 GLY A O 1
ATOM 771 N N . GLU A 1 97 ? -7.790 10.713 -5.534 1.00 96.75 97 GLU A N 1
ATOM 772 C CA . GLU A 1 97 ? -9.244 10.578 -5.331 1.00 96.75 97 GLU A CA 1
ATOM 773 C C . GLU A 1 97 ? -9.883 9.522 -6.256 1.00 96.75 97 GLU A C 1
ATOM 775 O O . GLU A 1 97 ? -10.764 8.771 -5.852 1.00 96.75 97 GLU A O 1
ATOM 780 N N . GLU A 1 98 ? -9.378 9.390 -7.485 1.00 95.56 98 GLU A N 1
ATOM 781 C CA . GLU A 1 98 ? -9.891 8.431 -8.475 1.00 95.56 98 GLU A CA 1
ATOM 782 C C . GLU A 1 98 ? -9.109 7.109 -8.525 1.00 95.56 98 GLU A C 1
ATOM 784 O O . GLU A 1 98 ? -9.451 6.212 -9.304 1.00 95.56 98 GLU A O 1
ATOM 789 N N . SER A 1 99 ? -8.045 6.967 -7.726 1.00 95.06 99 SER A N 1
ATOM 790 C CA . SER A 1 99 ? -7.148 5.810 -7.790 1.00 95.06 99 SER A CA 1
ATOM 791 C C . SER A 1 99 ? -7.884 4.508 -7.481 1.00 95.06 99 SER A C 1
ATOM 793 O O . SER A 1 99 ? -7.827 3.577 -8.282 1.00 95.06 99 SER A O 1
ATOM 795 N N . LEU A 1 100 ? -8.624 4.440 -6.370 1.00 96.44 100 LEU A N 1
ATOM 796 C CA . LEU A 1 100 ? -9.322 3.210 -5.977 1.00 96.44 100 LEU A CA 1
ATOM 797 C C . LEU A 1 100 ? -10.461 2.859 -6.927 1.00 96.44 100 LEU A C 1
ATOM 799 O O . LEU A 1 100 ? -10.584 1.701 -7.320 1.00 96.44 100 LEU A O 1
ATOM 803 N N . ARG A 1 101 ? -11.237 3.855 -7.366 1.00 95.38 101 ARG A N 1
ATOM 804 C CA . ARG A 1 101 ? -12.312 3.670 -8.350 1.00 95.38 101 ARG A CA 1
ATOM 805 C C . ARG A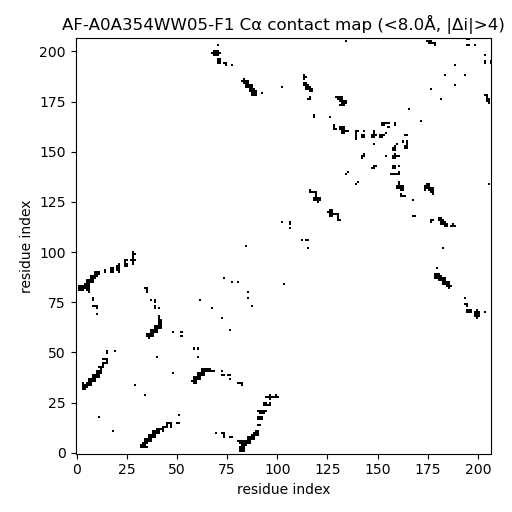 1 101 ? -11.796 3.085 -9.657 1.00 95.38 101 ARG A C 1
ATOM 807 O O . ARG A 1 101 ? -12.352 2.104 -10.143 1.00 95.38 101 ARG A O 1
ATOM 814 N N . SER A 1 102 ? -10.717 3.651 -10.188 1.00 96.19 102 SER A N 1
ATOM 815 C CA . SER A 1 102 ? -10.119 3.196 -11.446 1.00 96.19 102 SER A CA 1
ATOM 816 C C . SER A 1 102 ? -9.558 1.776 -11.334 1.00 96.19 102 SER A C 1
ATOM 818 O O . SER A 1 102 ? -9.722 0.976 -12.252 1.00 96.19 102 SER A O 1
ATOM 820 N N . LEU A 1 103 ? -8.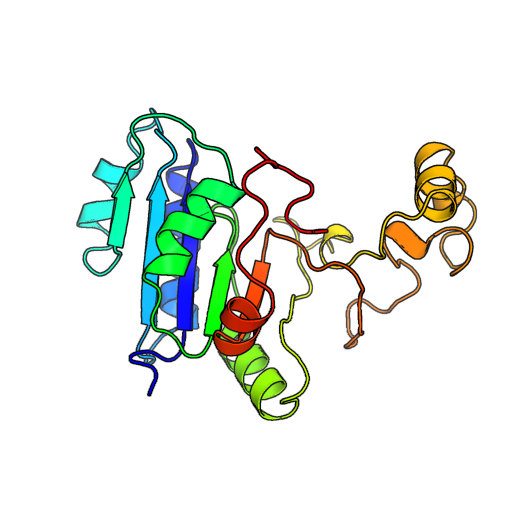924 1.446 -10.204 1.00 97.44 103 LEU A N 1
ATOM 821 C CA . LEU A 1 103 ? -8.359 0.116 -9.970 1.00 97.44 103 LEU A CA 1
ATOM 822 C C . LEU A 1 103 ? -9.440 -0.946 -9.751 1.00 97.44 103 LEU A C 1
ATOM 824 O O . LEU A 1 103 ? -9.333 -2.022 -10.329 1.00 97.44 103 LEU A O 1
ATOM 828 N N . CYS A 1 104 ? -10.495 -0.646 -8.985 1.00 97.12 104 CYS A N 1
ATOM 829 C CA . CYS A 1 104 ? -11.627 -1.563 -8.815 1.00 97.12 104 CYS A CA 1
ATOM 830 C C . CYS A 1 104 ? -12.318 -1.828 -10.157 1.00 97.12 104 CYS A C 1
ATOM 832 O O . CYS A 1 104 ? -12.522 -2.984 -10.505 1.00 97.12 104 CYS A O 1
ATOM 834 N N . TYR A 1 105 ? -12.570 -0.783 -10.958 1.00 96.81 105 TYR A N 1
ATOM 835 C CA . TYR A 1 105 ? -13.132 -0.936 -12.305 1.00 96.81 105 TYR A CA 1
ATOM 836 C C . TYR A 1 105 ? -12.261 -1.831 -13.195 1.00 96.81 105 TYR A C 1
ATOM 838 O O . TYR A 1 105 ? -12.762 -2.745 -13.845 1.00 96.81 105 TYR A O 1
ATOM 846 N N . PHE A 1 106 ? -10.942 -1.608 -13.195 1.00 97.19 106 PHE A N 1
ATOM 847 C CA . PHE A 1 106 ? -10.021 -2.469 -13.931 1.00 97.19 106 PHE A CA 1
ATOM 848 C C . PHE A 1 106 ? -10.112 -3.919 -13.448 1.00 97.19 106 PHE A C 1
ATOM 850 O O . PHE A 1 106 ? -10.194 -4.830 -14.268 1.00 97.19 106 PHE A O 1
ATOM 857 N N . MET A 1 107 ? -10.115 -4.144 -12.133 1.00 97.69 107 MET A N 1
ATOM 858 C CA . MET A 1 107 ? -10.208 -5.490 -11.574 1.00 97.69 107 MET A CA 1
ATOM 859 C C . MET A 1 107 ? -11.530 -6.148 -11.979 1.00 97.69 107 MET A C 1
ATOM 861 O O . MET A 1 107 ? -11.503 -7.306 -12.391 1.00 97.69 107 MET A O 1
ATOM 865 N N . ASP A 1 108 ? -12.661 -5.438 -11.926 1.00 97.00 108 ASP A N 1
ATOM 866 C CA . ASP A 1 108 ? -13.986 -5.926 -12.348 1.00 97.00 108 ASP A CA 1
ATOM 867 C C . ASP A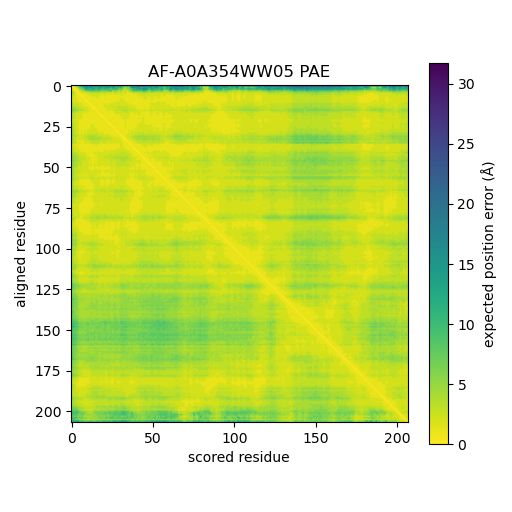 1 108 ? -13.994 -6.401 -13.810 1.00 97.00 108 ASP A C 1
ATOM 869 O O . ASP A 1 108 ? -14.561 -7.451 -14.119 1.00 97.00 108 ASP A O 1
ATOM 873 N N . GLU A 1 109 ? -13.320 -5.675 -14.709 1.00 97.94 109 GLU A N 1
ATOM 874 C CA . GLU A 1 109 ? -13.152 -6.076 -16.114 1.00 97.94 109 GLU A CA 1
ATOM 875 C C . GLU A 1 109 ? -12.178 -7.254 -16.302 1.00 97.94 109 GLU A C 1
ATOM 877 O O . GLU A 1 109 ? -12.225 -7.945 -17.323 1.00 97.94 109 GLU A O 1
ATOM 882 N N . HIS A 1 110 ? -11.324 -7.522 -15.312 1.00 97.31 110 HIS A N 1
ATOM 883 C CA . HIS A 1 110 ? -10.291 -8.558 -15.339 1.00 97.31 110 HIS A CA 1
ATOM 884 C C . HIS A 1 110 ? -10.470 -9.536 -14.164 1.00 97.31 110 HIS A C 1
ATOM 886 O O . HIS A 1 110 ? -9.646 -9.570 -13.249 1.00 97.31 110 HIS A O 1
ATOM 892 N N . PRO A 1 111 ? -11.502 -10.402 -14.175 1.00 95.75 111 PRO A N 1
ATOM 893 C CA . PRO A 1 111 ? -11.817 -11.285 -13.045 1.00 95.75 111 PRO A CA 1
ATOM 894 C C . PRO A 1 111 ? -10.728 -12.324 -12.723 1.00 95.75 111 PRO A C 1
ATOM 896 O O . PRO A 1 111 ? -10.773 -12.951 -11.670 1.00 95.75 111 PRO A O 1
ATOM 899 N N . ALA A 1 112 ? -9.752 -12.526 -13.616 1.00 95.19 112 ALA A N 1
ATOM 900 C CA . ALA A 1 112 ? -8.579 -13.363 -13.360 1.00 95.19 112 ALA A CA 1
ATOM 901 C C . ALA A 1 112 ? -7.479 -12.646 -12.549 1.00 95.19 112 ALA A C 1
ATOM 903 O O . ALA A 1 112 ? -6.599 -13.314 -12.010 1.00 95.19 112 ALA A O 1
ATOM 904 N N . ALA A 1 113 ? -7.513 -11.312 -12.454 1.00 96.06 113 ALA A N 1
ATOM 905 C CA . ALA A 1 113 ? -6.575 -10.539 -11.650 1.00 96.06 113 ALA A CA 1
ATOM 906 C C . ALA A 1 113 ? -6.953 -10.644 -10.165 1.00 96.06 113 ALA A C 1
ATOM 908 O O . ALA A 1 113 ? -7.998 -10.147 -9.739 1.00 96.06 113 ALA A O 1
ATOM 909 N N . GLY A 1 114 ? -6.101 -11.312 -9.382 1.00 96.81 114 GLY A N 1
ATOM 910 C CA . GLY A 1 114 ? -6.278 -11.448 -7.934 1.00 96.81 114 GLY A CA 1
ATOM 911 C C . GLY A 1 114 ? -5.810 -10.227 -7.142 1.00 96.81 114 GLY A C 1
ATOM 912 O O . GLY A 1 114 ? -6.343 -9.961 -6.069 1.00 96.81 114 GLY A O 1
ATOM 913 N N . ALA A 1 115 ? -4.848 -9.470 -7.669 1.00 97.62 115 ALA A N 1
ATOM 914 C CA . ALA A 1 115 ? -4.325 -8.263 -7.044 1.00 97.62 115 ALA A CA 1
ATOM 915 C C . ALA A 1 115 ? -3.812 -7.267 -8.089 1.00 97.62 115 ALA A C 1
ATOM 917 O O . ALA A 1 115 ? -3.464 -7.647 -9.210 1.00 97.62 115 ALA A O 1
ATOM 918 N N . ILE A 1 116 ? -3.735 -5.996 -7.703 1.00 98.00 116 ILE A N 1
ATOM 919 C CA . ILE A 1 116 ? -3.209 -4.907 -8.519 1.00 98.00 116 ILE A CA 1
ATOM 920 C C . ILE A 1 116 ? -2.435 -3.897 -7.662 1.00 98.00 116 ILE A C 1
ATOM 922 O O . ILE A 1 116 ? -2.829 -3.553 -6.546 1.00 98.00 116 ILE A O 1
ATOM 926 N N . GLY A 1 117 ? -1.312 -3.421 -8.197 1.00 96.75 117 GLY A N 1
ATOM 927 C CA . GLY A 1 117 ? -0.558 -2.285 -7.663 1.00 96.75 117 GLY A CA 1
ATOM 928 C C . GLY A 1 117 ? -0.787 -1.020 -8.490 1.00 96.75 117 GLY A C 1
ATOM 929 O O . GLY A 1 117 ? -1.611 -0.987 -9.401 1.00 96.75 117 GLY A O 1
ATOM 930 N N . LEU A 1 118 ? -0.027 0.036 -8.215 1.00 96.00 118 LEU A N 1
ATOM 931 C CA . LEU A 1 118 ? -0.094 1.271 -8.997 1.00 96.00 118 LEU A CA 1
ATOM 932 C C . LEU A 1 118 ? 1.280 1.901 -9.207 1.00 96.00 118 LEU A C 1
ATOM 934 O O . LEU A 1 118 ? 2.251 1.589 -8.518 1.00 96.00 118 LEU A O 1
ATOM 938 N N . LYS A 1 119 ? 1.352 2.839 -10.153 1.00 95.50 119 LYS A N 1
ATOM 939 C CA . LYS A 1 119 ? 2.519 3.702 -10.347 1.00 95.50 119 LYS A CA 1
ATOM 940 C C . LYS A 1 119 ? 2.701 4.605 -9.126 1.00 95.50 119 LYS A C 1
ATOM 942 O O . LYS A 1 119 ? 1.892 5.498 -8.895 1.00 95.50 119 LYS A O 1
ATOM 947 N N . MET A 1 120 ? 3.798 4.426 -8.397 1.00 96.31 120 MET A N 1
ATOM 948 C CA . MET A 1 120 ? 4.112 5.254 -7.230 1.00 96.31 120 MET A CA 1
ATOM 949 C C . MET A 1 120 ? 5.058 6.402 -7.591 1.00 96.31 120 MET A C 1
ATOM 951 O O . MET A 1 120 ? 5.962 6.254 -8.421 1.00 96.31 120 MET A O 1
ATOM 955 N N . LEU A 1 121 ? 4.860 7.543 -6.934 1.00 96.56 121 LEU A N 1
ATOM 956 C CA . LEU A 1 121 ? 5.724 8.718 -7.004 1.00 96.56 121 LEU A CA 1
ATOM 957 C C . LEU A 1 121 ? 6.175 9.087 -5.587 1.00 96.56 121 LEU A C 1
ATOM 959 O O . LEU A 1 121 ? 5.427 8.895 -4.632 1.00 96.56 121 LEU A O 1
ATOM 963 N N . ASN A 1 122 ? 7.375 9.645 -5.439 1.00 95.44 122 ASN A N 1
ATOM 964 C CA . ASN A 1 122 ? 7.792 10.244 -4.170 1.00 95.44 122 ASN A CA 1
ATOM 965 C C . ASN A 1 122 ? 7.243 11.674 -4.004 1.00 95.44 122 ASN A C 1
ATOM 967 O O . ASN A 1 122 ? 6.657 12.240 -4.926 1.00 95.44 122 ASN A O 1
ATOM 971 N N . GLY A 1 123 ? 7.503 12.303 -2.851 1.00 91.69 123 GLY A N 1
ATOM 972 C CA . GLY A 1 123 ? 7.050 13.672 -2.556 1.00 91.69 123 GLY A CA 1
ATOM 973 C C . GLY A 1 123 ? 7.577 14.769 -3.498 1.00 91.69 123 GLY A C 1
ATOM 974 O O . GLY A 1 123 ? 7.067 15.883 -3.473 1.00 91.69 123 GLY A O 1
ATOM 975 N N . ASN A 1 124 ? 8.558 14.463 -4.355 1.00 95.31 124 ASN A N 1
ATOM 976 C CA . ASN A 1 124 ? 9.060 15.362 -5.399 1.00 95.31 124 ASN A CA 1
ATOM 977 C C . ASN A 1 124 ? 8.476 15.044 -6.792 1.00 95.31 124 ASN A C 1
ATOM 979 O O . ASN A 1 124 ? 8.937 15.597 -7.789 1.00 95.31 124 ASN A O 1
ATOM 983 N N . GLY A 1 125 ? 7.510 14.123 -6.884 1.00 94.12 125 GLY A N 1
ATOM 984 C CA . GLY A 1 125 ? 6.897 13.687 -8.140 1.00 94.12 125 GLY A CA 1
ATOM 985 C C . GLY A 1 125 ? 7.764 12.740 -8.978 1.00 94.12 125 GLY A C 1
ATOM 986 O O . GLY A 1 125 ? 7.462 12.512 -10.148 1.00 94.12 125 GLY A O 1
ATOM 987 N N . VAL A 1 126 ? 8.845 12.186 -8.418 1.00 96.38 126 VAL A N 1
ATOM 988 C CA . VAL A 1 126 ? 9.731 11.256 -9.135 1.00 96.38 126 VAL A CA 1
ATOM 989 C C . VAL A 1 126 ? 9.185 9.836 -9.031 1.00 96.38 126 VAL A C 1
ATOM 991 O O . VAL A 1 126 ? 8.821 9.392 -7.943 1.00 96.38 126 VAL A O 1
ATOM 994 N N . PHE A 1 127 ? 9.164 9.123 -10.158 1.00 95.88 127 PHE A N 1
ATOM 995 C CA . PHE A 1 127 ? 8.736 7.727 -10.229 1.00 95.88 127 PHE A CA 1
ATOM 996 C C . PHE A 1 127 ? 9.564 6.811 -9.318 1.00 95.88 127 PHE A C 1
ATOM 998 O O . PHE A 1 127 ? 10.794 6.876 -9.309 1.00 95.88 127 PHE A O 1
ATOM 1005 N N . LEU A 1 128 ? 8.866 5.937 -8.594 1.00 95.19 128 LEU A N 1
ATOM 1006 C CA . LEU A 1 128 ? 9.438 4.913 -7.727 1.00 95.19 128 LEU A CA 1
ATOM 1007 C C . LEU A 1 128 ? 9.427 3.565 -8.447 1.00 95.19 128 LEU A C 1
ATOM 1009 O O . LEU A 1 128 ? 8.371 2.958 -8.659 1.00 95.19 128 LEU A O 1
ATOM 1013 N N . ALA A 1 129 ? 10.614 3.085 -8.820 1.00 92.75 129 ALA A N 1
ATOM 1014 C CA . ALA A 1 129 ? 10.777 1.805 -9.506 1.00 92.75 129 ALA A CA 1
ATOM 1015 C C . ALA A 1 129 ? 10.320 0.620 -8.641 1.00 92.75 129 ALA A C 1
ATOM 1017 O O . ALA A 1 129 ? 9.971 -0.428 -9.167 1.00 92.75 129 ALA A O 1
ATOM 1018 N N . GLU A 1 130 ? 10.263 0.802 -7.323 1.00 91.12 130 GLU A N 1
ATOM 1019 C CA . GLU A 1 130 ? 9.813 -0.186 -6.349 1.00 91.12 130 GLU A CA 1
ATOM 1020 C C . GLU A 1 130 ? 8.336 -0.568 -6.507 1.00 91.12 130 GLU A C 1
ATOM 1022 O O . GLU A 1 130 ? 7.953 -1.607 -5.974 1.00 91.12 130 GLU A O 1
ATOM 1027 N N . SER A 1 131 ? 7.546 0.227 -7.247 1.00 92.62 131 SER A N 1
ATOM 1028 C CA . SER A 1 131 ? 6.133 -0.044 -7.577 1.00 92.62 131 SER A CA 1
ATOM 1029 C C . SER A 1 131 ? 5.905 -1.333 -8.361 1.00 92.62 131 SER A C 1
ATOM 1031 O O . SER A 1 131 ? 4.794 -1.855 -8.353 1.00 92.62 131 SER A O 1
ATOM 1033 N N . LYS A 1 132 ? 6.945 -1.851 -9.021 1.00 93.25 132 LYS A N 1
ATOM 1034 C CA . LYS A 1 132 ? 6.902 -3.102 -9.777 1.00 93.25 132 LYS A CA 1
ATOM 1035 C C . LYS A 1 132 ? 8.223 -3.848 -9.669 1.00 93.25 132 LYS A C 1
ATOM 1037 O O . LYS A 1 132 ? 9.291 -3.251 -9.810 1.00 93.25 132 LYS A O 1
ATOM 1042 N N . ARG A 1 133 ? 8.176 -5.161 -9.450 1.00 94.38 133 ARG A N 1
ATOM 1043 C CA . ARG A 1 133 ? 9.385 -5.993 -9.413 1.00 94.38 133 ARG A CA 1
ATOM 1044 C C . ARG A 1 133 ? 9.144 -7.337 -10.092 1.00 94.38 133 ARG A C 1
ATOM 1046 O O . ARG A 1 133 ? 8.009 -7.786 -10.221 1.00 94.38 133 ARG A O 1
ATOM 1053 N N . SER A 1 134 ? 10.232 -7.965 -10.528 1.00 94.75 134 SER A N 1
ATOM 1054 C CA . SER A 1 134 ? 10.216 -9.394 -10.864 1.00 94.75 134 SER A CA 1
ATOM 1055 C C . SER A 1 134 ? 10.661 -10.237 -9.678 1.00 94.75 134 SER A C 1
ATOM 1057 O O . SER A 1 134 ? 11.329 -9.745 -8.758 1.00 94.75 134 SER A O 1
ATOM 1059 N N . PHE A 1 135 ? 10.344 -11.527 -9.739 1.00 94.81 135 PHE A N 1
ATOM 1060 C CA . PHE A 1 135 ? 10.753 -12.483 -8.727 1.00 94.81 135 PHE A CA 1
ATOM 1061 C C . PHE A 1 135 ? 12.293 -12.542 -8.625 1.00 94.81 135 PHE A C 1
ATOM 1063 O O . PHE A 1 135 ? 12.989 -12.682 -9.644 1.00 94.81 135 PHE A O 1
ATOM 1070 N N . PRO A 1 136 ? 12.880 -12.461 -7.415 1.00 93.44 136 PRO A N 1
ATOM 1071 C CA . PRO A 1 136 ? 14.324 -12.330 -7.222 1.00 93.44 136 PRO A CA 1
ATOM 1072 C C . PRO A 1 136 ? 15.080 -13.663 -7.364 1.00 93.44 136 PRO A C 1
ATOM 1074 O O . PRO A 1 136 ? 15.812 -14.082 -6.466 1.00 93.44 136 PRO A O 1
ATOM 1077 N N . THR A 1 137 ? 14.971 -14.322 -8.522 1.00 95.62 137 THR A N 1
ATOM 1078 C CA . THR A 1 137 ? 15.739 -15.542 -8.838 1.00 95.62 137 THR A CA 1
ATOM 1079 C C . THR A 1 137 ? 17.247 -15.343 -8.603 1.00 95.62 137 THR A C 1
ATOM 1081 O O . THR A 1 137 ? 17.733 -14.207 -8.671 1.00 95.62 137 THR A O 1
ATOM 1084 N N . PRO A 1 138 ? 18.047 -16.411 -8.401 1.00 96.88 138 PRO A N 1
ATOM 1085 C CA . PRO A 1 138 ? 19.491 -16.275 -8.190 1.00 96.88 138 PRO A CA 1
ATOM 1086 C C . PRO A 1 138 ? 20.198 -15.420 -9.251 1.00 96.88 138 PRO A C 1
ATOM 1088 O O . PRO A 1 138 ? 21.088 -14.637 -8.924 1.00 96.88 138 PRO A O 1
ATOM 1091 N N . TRP A 1 139 ? 19.769 -15.511 -10.515 1.00 97.19 139 TRP A N 1
ATOM 1092 C CA . TRP A 1 139 ? 20.318 -14.701 -11.601 1.00 97.19 139 TRP A CA 1
ATOM 1093 C C . TRP A 1 139 ? 19.904 -13.225 -11.517 1.00 97.19 139 TRP A C 1
ATOM 1095 O O . TRP A 1 139 ? 20.755 -12.345 -11.657 1.00 97.19 139 TRP A O 1
ATOM 1105 N N . VAL A 1 140 ? 18.623 -12.941 -11.253 1.00 95.50 140 VAL A N 1
ATOM 1106 C CA . VAL A 1 140 ? 18.113 -11.569 -11.075 1.00 95.50 140 VAL A CA 1
ATOM 1107 C C . VAL A 1 140 ? 18.809 -10.894 -9.888 1.00 95.50 140 VAL A C 1
ATOM 1109 O O . VAL A 1 140 ? 19.312 -9.774 -10.011 1.00 95.50 140 VAL A O 1
ATOM 1112 N N . SER A 1 141 ? 18.925 -11.612 -8.770 1.00 95.75 141 SER A N 1
ATOM 1113 C CA . SER A 1 141 ? 19.616 -11.167 -7.560 1.00 95.75 141 SER A CA 1
ATOM 1114 C C . SER A 1 141 ? 21.107 -10.916 -7.807 1.00 95.75 141 SER A C 1
ATOM 1116 O O . SER A 1 141 ? 21.617 -9.860 -7.432 1.00 95.75 141 SER A O 1
ATOM 1118 N N . PHE A 1 142 ? 21.800 -11.817 -8.515 1.00 97.00 142 PHE A N 1
ATOM 1119 C CA . PHE A 1 142 ? 23.192 -11.614 -8.931 1.00 97.00 142 PHE A CA 1
ATOM 1120 C C . PHE A 1 142 ? 23.349 -10.348 -9.787 1.00 97.00 142 PHE A C 1
ATOM 1122 O O . PHE A 1 142 ? 24.197 -9.503 -9.499 1.00 97.00 142 PHE A O 1
ATOM 1129 N N . CYS A 1 143 ? 22.500 -10.159 -10.800 1.00 96.88 143 CYS A N 1
ATOM 1130 C CA . CYS A 1 143 ? 22.581 -8.983 -11.664 1.00 96.88 143 CYS A CA 1
ATOM 1131 C C . CYS A 1 143 ? 22.373 -7.670 -10.898 1.00 96.88 143 CYS A C 1
ATOM 1133 O O . CYS A 1 143 ? 23.069 -6.689 -11.172 1.00 96.88 143 CYS A O 1
ATOM 1135 N N . LYS A 1 144 ? 21.455 -7.653 -9.920 1.00 92.88 144 LYS A N 1
ATOM 1136 C CA . LYS A 1 144 ? 21.218 -6.495 -9.048 1.00 92.88 144 LYS A CA 1
ATOM 1137 C C . LYS A 1 144 ? 22.420 -6.216 -8.140 1.00 92.88 144 LYS A C 1
ATOM 1139 O O . LYS A 1 144 ? 22.893 -5.081 -8.101 1.00 92.88 144 LYS A O 1
ATOM 1144 N N . LEU A 1 145 ? 22.922 -7.234 -7.435 1.00 95.69 145 LEU A N 1
ATOM 1145 C CA . LEU A 1 145 ? 23.997 -7.098 -6.441 1.00 95.69 145 LEU A CA 1
ATOM 1146 C C . LEU A 1 145 ? 25.326 -6.657 -7.064 1.00 95.69 145 LEU A C 1
ATOM 1148 O O . LEU A 1 145 ? 26.019 -5.816 -6.498 1.00 95.69 145 LEU A O 1
ATOM 1152 N N . PHE A 1 146 ? 25.661 -7.182 -8.243 1.00 96.38 146 PHE A N 1
ATOM 1153 C CA . PHE A 1 146 ? 26.915 -6.871 -8.937 1.00 96.38 146 PHE A CA 1
ATOM 1154 C C . PHE A 1 146 ? 26.796 -5.701 -9.930 1.00 96.38 146 PHE A C 1
ATOM 1156 O O . PHE A 1 146 ? 27.743 -5.405 -10.655 1.00 96.38 146 PHE A O 1
ATOM 1163 N N . GLY A 1 147 ? 25.648 -5.015 -9.972 1.00 94.75 147 GLY A N 1
ATOM 1164 C CA . GLY A 1 147 ? 25.451 -3.806 -10.778 1.00 94.75 147 GLY A CA 1
ATOM 1165 C C . GLY A 1 147 ? 25.268 -4.035 -12.282 1.00 94.75 147 GLY A C 1
ATOM 1166 O O . GLY A 1 147 ? 25.246 -3.062 -13.035 1.00 94.75 147 GLY A O 1
ATOM 1167 N N . LEU A 1 148 ? 25.080 -5.279 -12.735 1.00 95.44 148 LEU A N 1
ATOM 1168 C CA . LEU A 1 148 ? 24.785 -5.580 -14.143 1.00 95.44 148 LEU A CA 1
ATOM 1169 C C . LEU A 1 148 ? 23.476 -4.928 -14.603 1.00 95.44 148 LEU A C 1
ATOM 1171 O O . LEU A 1 148 ? 23.387 -4.493 -15.748 1.00 95.44 148 LEU A O 1
ATOM 1175 N N . SER A 1 149 ? 22.500 -4.782 -13.703 1.00 93.44 149 SER A N 1
ATOM 1176 C CA . SER A 1 149 ? 21.250 -4.068 -13.987 1.00 93.44 149 SER A CA 1
ATOM 1177 C C . SER A 1 149 ? 21.467 -2.596 -14.347 1.00 93.44 149 SER A C 1
ATOM 1179 O O . SER A 1 149 ? 20.747 -2.060 -15.181 1.00 93.44 149 SER A O 1
ATOM 1181 N N . LYS A 1 150 ? 22.483 -1.948 -13.763 1.00 92.81 150 LYS A N 1
ATOM 1182 C CA . LYS A 1 150 ? 22.842 -0.553 -14.065 1.00 92.81 150 LYS A CA 1
ATOM 1183 C C . LYS A 1 150 ? 23.634 -0.424 -15.364 1.00 92.81 150 LYS A C 1
ATOM 1185 O O . LYS A 1 150 ? 23.547 0.604 -16.022 1.00 92.81 150 LYS A O 1
ATOM 1190 N N . LEU A 1 151 ? 24.416 -1.448 -15.715 1.00 96.06 151 LEU A N 1
ATOM 1191 C CA . LEU A 1 151 ? 25.188 -1.479 -16.960 1.00 96.06 151 LEU A CA 1
ATOM 1192 C C . LEU A 1 151 ? 24.311 -1.780 -18.182 1.00 96.06 151 LEU A C 1
ATOM 1194 O O . LEU A 1 151 ? 24.609 -1.302 -19.272 1.00 96.06 151 LEU A O 1
ATOM 1198 N N . PHE A 1 152 ? 23.237 -2.552 -18.000 1.00 95.94 152 PHE A N 1
ATOM 1199 C CA . PHE A 1 152 ? 22.339 -2.980 -19.074 1.00 95.94 152 PHE A CA 1
ATOM 1200 C C . PHE A 1 152 ? 20.862 -2.739 -18.707 1.00 95.94 152 PHE A C 1
ATOM 1202 O O . PHE A 1 152 ? 20.103 -3.709 -18.609 1.00 95.94 152 PHE A O 1
ATOM 1209 N N . PRO A 1 153 ? 20.442 -1.474 -18.494 1.00 94.06 153 PRO A N 1
ATOM 1210 C CA . PRO A 1 153 ? 19.107 -1.143 -17.990 1.00 94.06 153 PRO A CA 1
ATOM 1211 C C . PRO A 1 153 ? 17.983 -1.594 -18.932 1.00 94.06 153 PRO A C 1
ATOM 1213 O O . PRO A 1 153 ? 16.971 -2.103 -18.470 1.00 94.06 153 PRO A O 1
ATOM 1216 N N . ASP A 1 154 ? 18.183 -1.536 -20.247 1.00 95.19 154 ASP A N 1
ATOM 1217 C CA . ASP A 1 154 ? 17.139 -1.904 -21.214 1.00 95.19 154 ASP A CA 1
ATOM 1218 C C . ASP A 1 154 ? 17.048 -3.417 -21.477 1.00 95.19 154 ASP A C 1
ATOM 1220 O O . ASP A 1 154 ? 16.328 -3.857 -22.369 1.00 95.19 154 ASP A O 1
ATOM 1224 N N . SER A 1 155 ? 17.808 -4.241 -20.743 1.00 95.50 155 SER A N 1
ATOM 1225 C CA . SER A 1 155 ? 17.862 -5.684 -20.975 1.00 95.50 155 SER A CA 1
ATOM 1226 C C . SER A 1 155 ? 16.996 -6.475 -19.988 1.00 95.50 155 SER A C 1
ATOM 1228 O O . SER A 1 155 ? 17.364 -6.585 -18.812 1.00 95.50 155 SER A O 1
ATOM 1230 N N . PRO A 1 156 ? 15.964 -7.197 -20.471 1.00 93.25 156 PRO A N 1
ATOM 1231 C CA . PRO A 1 156 ? 15.213 -8.175 -19.677 1.00 93.25 156 PRO A CA 1
ATOM 1232 C C . PRO A 1 156 ? 16.039 -9.349 -19.143 1.00 93.25 156 PRO A C 1
ATOM 1234 O O . PRO A 1 156 ? 15.547 -10.181 -18.388 1.00 93.25 156 PRO A O 1
ATOM 1237 N N . LYS A 1 157 ? 17.310 -9.468 -19.530 1.00 94.75 157 LYS A N 1
ATOM 1238 C CA . LYS A 1 157 ? 18.207 -10.477 -18.966 1.00 94.75 157 LYS A CA 1
ATOM 1239 C C . LYS A 1 157 ? 18.949 -9.973 -17.730 1.00 94.75 157 LYS A C 1
ATOM 1241 O O . LYS A 1 157 ? 19.282 -10.780 -16.868 1.00 94.75 157 LYS A O 1
ATOM 1246 N N . TYR A 1 158 ? 19.246 -8.678 -17.655 1.00 95.94 158 TYR A N 1
ATOM 1247 C CA . TYR A 1 158 ? 20.167 -8.119 -16.658 1.00 95.94 158 TYR A CA 1
ATOM 1248 C C . TYR A 1 158 ? 19.497 -7.123 -15.705 1.00 95.94 158 TYR A C 1
ATOM 1250 O O . TYR A 1 158 ? 19.965 -6.956 -14.582 1.00 95.94 158 TYR A O 1
ATOM 1258 N N . ALA A 1 159 ? 18.399 -6.482 -16.110 1.00 94.62 159 ALA A N 1
ATOM 1259 C CA . ALA A 1 159 ? 17.752 -5.418 -15.342 1.00 94.62 159 ALA A CA 1
ATOM 1260 C C . ALA A 1 159 ? 16.360 -5.777 -14.801 1.00 94.62 159 ALA A C 1
ATOM 1262 O O . ALA A 1 159 ? 15.674 -4.920 -14.250 1.00 94.62 159 ALA A O 1
ATOM 1263 N N . SER A 1 160 ? 15.943 -7.040 -14.897 1.00 94.56 160 SER A N 1
ATOM 1264 C CA . SER A 1 160 ? 14.558 -7.439 -14.608 1.00 94.56 160 SER A CA 1
ATOM 1265 C C . SER A 1 160 ? 14.092 -7.192 -13.188 1.00 94.56 160 SER A C 1
ATOM 1267 O O . SER A 1 160 ? 12.895 -7.053 -12.990 1.00 94.56 160 SER A O 1
ATOM 1269 N N . TYR A 1 161 ? 14.983 -7.067 -12.201 1.00 93.56 161 TYR A N 1
ATOM 1270 C CA . TYR A 1 161 ? 14.549 -6.863 -10.817 1.00 93.56 161 TYR A CA 1
ATOM 1271 C C . TYR A 1 161 ? 13.591 -5.670 -10.655 1.00 93.56 161 TYR A C 1
ATOM 1273 O O . TYR A 1 161 ? 12.563 -5.811 -10.009 1.00 93.56 161 TYR A O 1
ATOM 1281 N N . ALA A 1 162 ? 13.917 -4.521 -11.259 1.00 93.38 162 ALA A N 1
ATOM 1282 C CA . ALA A 1 162 ? 13.117 -3.291 -11.182 1.00 93.38 162 ALA A CA 1
ATOM 1283 C C . ALA A 1 162 ? 12.349 -2.984 -12.483 1.00 93.38 162 ALA A C 1
ATOM 1285 O O . ALA A 1 162 ? 11.761 -1.913 -12.616 1.00 93.38 162 ALA A O 1
ATOM 1286 N N . LEU A 1 163 ? 12.420 -3.893 -13.466 1.00 94.81 163 LEU A N 1
ATOM 1287 C CA . LEU A 1 163 ? 11.729 -3.798 -14.757 1.00 94.81 163 LEU A CA 1
ATOM 1288 C C . LEU A 1 163 ? 11.821 -2.404 -15.434 1.00 94.81 163 LEU A C 1
ATOM 1290 O O . LEU A 1 163 ? 10.801 -1.881 -15.888 1.00 94.81 163 LEU A O 1
ATOM 1294 N N . PRO A 1 164 ? 13.005 -1.759 -15.513 1.00 93.69 164 PRO A N 1
ATOM 1295 C CA . PRO A 1 164 ? 13.112 -0.371 -15.977 1.00 93.69 164 PRO A CA 1
ATOM 1296 C C . PRO A 1 164 ? 12.814 -0.204 -17.477 1.00 93.69 164 PRO A C 1
ATOM 1298 O O . PRO A 1 164 ? 12.548 0.905 -17.923 1.00 93.69 164 PRO A O 1
ATOM 1301 N N . TYR A 1 165 ? 12.833 -1.300 -18.239 1.00 92.88 165 TYR A N 1
ATOM 1302 C CA . TYR A 1 165 ? 12.462 -1.350 -19.654 1.00 92.88 165 TYR A CA 1
ATOM 1303 C C . TYR A 1 165 ? 10.941 -1.375 -19.891 1.00 92.88 165 TYR A C 1
ATOM 1305 O O . TYR A 1 165 ? 10.510 -1.280 -21.037 1.00 92.88 165 TYR A O 1
ATOM 1313 N N . LEU A 1 166 ? 10.125 -1.520 -18.839 1.00 94.19 166 LEU A N 1
ATOM 1314 C CA . LEU A 1 166 ? 8.670 -1.411 -18.935 1.00 94.19 166 LEU A CA 1
ATOM 1315 C C . LEU A 1 166 ? 8.231 0.031 -18.689 1.00 94.19 166 LEU A C 1
ATOM 1317 O O . LEU A 1 166 ? 8.588 0.636 -17.666 1.00 94.19 166 LEU A O 1
ATOM 1321 N N . SER A 1 167 ? 7.401 0.551 -19.596 1.00 93.81 167 SER A N 1
ATOM 1322 C CA . SER A 1 167 ? 6.828 1.891 -19.475 1.00 93.81 167 SER A CA 1
ATOM 1323 C C . SER A 1 167 ? 6.092 2.043 -18.137 1.00 93.81 167 SER A C 1
ATOM 1325 O O . SER A 1 167 ? 5.287 1.180 -17.783 1.00 93.81 167 SER A O 1
ATOM 1327 N N . PRO A 1 168 ? 6.344 3.112 -17.360 1.00 91.75 168 PRO A N 1
ATOM 1328 C CA . PRO A 1 168 ? 5.597 3.383 -16.135 1.00 91.75 168 PRO A CA 1
ATOM 1329 C C . PRO A 1 168 ? 4.161 3.866 -16.398 1.00 91.75 168 PRO A C 1
ATOM 1331 O O . PRO A 1 168 ? 3.397 3.972 -15.445 1.00 91.75 168 PRO A O 1
ATOM 1334 N N . ASP A 1 169 ? 3.811 4.177 -17.649 1.00 93.31 169 ASP A N 1
ATOM 1335 C CA . ASP A 1 169 ? 2.505 4.715 -18.058 1.00 93.31 169 ASP A CA 1
ATOM 1336 C C . ASP A 1 169 ? 1.635 3.672 -18.785 1.00 93.31 169 ASP A C 1
ATOM 1338 O O . ASP A 1 169 ? 0.641 4.011 -19.422 1.00 93.31 169 ASP A O 1
ATOM 1342 N N . GLU A 1 170 ? 2.011 2.396 -18.691 1.00 94.56 170 GLU A N 1
ATOM 1343 C CA . GLU A 1 170 ? 1.283 1.260 -19.258 1.00 94.56 170 GLU A CA 1
ATOM 1344 C C . GLU A 1 170 ? 0.991 0.215 -18.174 1.00 94.56 170 GLU A C 1
ATOM 1346 O O . GLU A 1 170 ? 1.650 0.165 -17.132 1.00 94.56 170 GLU A O 1
ATOM 1351 N N . GLN A 1 171 ? -0.009 -0.625 -18.432 1.00 94.94 171 GLN A N 1
ATOM 1352 C CA . GLN A 1 171 ? -0.366 -1.755 -17.579 1.00 94.94 171 GLN A CA 1
ATOM 1353 C C . GLN A 1 171 ? 0.546 -2.942 -17.892 1.00 94.94 171 GLN A C 1
ATOM 1355 O O . GLN A 1 171 ? 0.752 -3.270 -19.060 1.00 9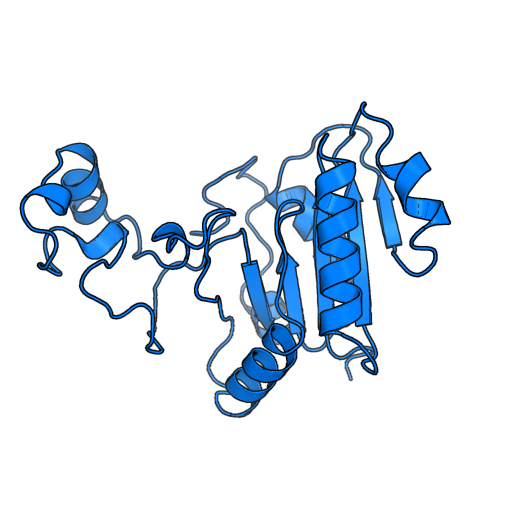4.94 171 GLN A O 1
ATOM 1360 N N . HIS A 1 172 ? 1.061 -3.600 -16.853 1.00 95.31 172 HIS A N 1
ATOM 1361 C CA . HIS A 1 172 ? 1.937 -4.764 -16.988 1.00 95.31 172 HIS A CA 1
ATOM 1362 C C . HIS A 1 172 ? 1.561 -5.833 -15.970 1.00 95.31 172 HIS A C 1
ATOM 1364 O O . HIS A 1 172 ? 1.258 -5.513 -14.820 1.00 95.31 172 HIS A O 1
ATOM 1370 N N . GLU A 1 173 ? 1.654 -7.095 -16.377 1.00 95.19 173 GLU A N 1
ATOM 1371 C CA . GLU A 1 173 ? 1.725 -8.214 -15.439 1.00 95.19 173 GLU A CA 1
ATOM 1372 C C . GLU A 1 173 ? 3.128 -8.253 -14.823 1.00 95.19 173 GLU A C 1
ATOM 1374 O O . GLU A 1 173 ? 4.135 -8.125 -15.527 1.00 95.19 173 GLU A O 1
ATOM 1379 N N . VAL A 1 174 ? 3.196 -8.385 -13.501 1.00 94.56 174 VAL A N 1
ATOM 1380 C CA . VAL A 1 174 ? 4.451 -8.389 -12.742 1.00 94.56 174 VAL A CA 1
ATOM 1381 C C . VAL A 1 174 ? 4.399 -9.475 -11.680 1.00 94.56 174 VAL A C 1
ATOM 1383 O O . VAL A 1 174 ? 3.328 -9.788 -11.169 1.00 94.56 174 VAL A O 1
ATOM 1386 N N . ASP A 1 175 ? 5.559 -10.036 -11.342 1.00 93.94 175 ASP A N 1
ATOM 1387 C CA . ASP A 1 175 ? 5.629 -11.138 -10.377 1.00 93.94 175 ASP A CA 1
ATOM 1388 C C . ASP A 1 175 ? 5.391 -10.664 -8.937 1.00 93.94 175 ASP A C 1
ATOM 1390 O O . ASP A 1 175 ? 4.920 -11.428 -8.107 1.00 93.94 175 ASP A O 1
ATOM 1394 N N . VAL A 1 176 ? 5.786 -9.423 -8.630 1.00 95.00 176 VAL A N 1
ATOM 1395 C CA . VAL A 1 176 ? 5.831 -8.885 -7.266 1.00 95.00 176 VAL A CA 1
ATOM 1396 C C . VAL A 1 176 ? 5.262 -7.468 -7.262 1.00 95.00 176 VAL A C 1
ATOM 1398 O O . VAL A 1 176 ? 5.798 -6.561 -7.916 1.00 95.00 176 VAL A O 1
ATOM 1401 N N . LEU A 1 177 ? 4.187 -7.278 -6.495 1.00 95.25 177 LEU A N 1
ATOM 1402 C CA . LEU A 1 177 ? 3.604 -5.971 -6.189 1.00 95.25 177 LEU A CA 1
ATOM 1403 C C . LEU A 1 177 ? 4.250 -5.399 -4.926 1.00 95.25 177 LEU A C 1
ATOM 1405 O O . LEU A 1 177 ? 4.710 -6.133 -4.061 1.00 95.25 177 LEU A O 1
ATOM 1409 N N . SER A 1 178 ? 4.305 -4.075 -4.801 1.00 94.38 178 SER A N 1
ATOM 1410 C CA . SER A 1 178 ? 4.871 -3.466 -3.597 1.00 94.38 178 SER A CA 1
ATOM 1411 C C . SER A 1 178 ? 3.897 -3.553 -2.427 1.00 94.38 178 SER A C 1
ATOM 1413 O O . SER A 1 178 ? 2.765 -3.094 -2.542 1.00 94.38 178 SER A O 1
ATOM 1415 N N . GLY A 1 179 ? 4.381 -3.973 -1.256 1.00 92.38 179 GLY A N 1
ATOM 1416 C CA . GLY A 1 179 ? 3.594 -3.908 -0.020 1.00 92.38 179 GLY A CA 1
ATOM 1417 C C . GLY A 1 179 ? 3.172 -2.491 0.413 1.00 92.38 179 GLY A C 1
ATOM 1418 O O . GLY A 1 179 ? 2.323 -2.346 1.284 1.00 92.38 179 GLY A O 1
ATOM 1419 N N . ALA A 1 180 ? 3.715 -1.438 -0.218 1.00 95.19 180 ALA A N 1
ATOM 1420 C CA . ALA A 1 180 ? 3.318 -0.055 0.038 1.00 95.19 180 ALA A CA 1
ATOM 1421 C C . ALA A 1 180 ? 1.901 0.278 -0.457 1.00 95.19 180 ALA A C 1
ATOM 1423 O O . ALA A 1 180 ? 1.233 1.127 0.132 1.00 95.19 180 ALA A O 1
ATOM 1424 N N . PHE A 1 181 ? 1.462 -0.377 -1.534 1.00 97.62 181 PHE A N 1
ATOM 1425 C CA . PHE A 1 181 ? 0.103 -0.308 -2.059 1.00 97.62 181 PHE A CA 1
ATOM 1426 C C . PHE A 1 181 ? -0.193 -1.613 -2.798 1.00 97.62 181 PHE A C 1
ATOM 1428 O O . PHE A 1 181 ? 0.394 -1.881 -3.851 1.00 97.62 181 PHE A O 1
ATOM 1435 N N . MET A 1 182 ? -1.145 -2.388 -2.289 1.00 97.75 182 MET A N 1
ATOM 1436 C CA . MET A 1 182 ? -1.610 -3.609 -2.937 1.00 97.75 182 MET A CA 1
ATOM 1437 C C . MET A 1 182 ? -3.116 -3.755 -2.729 1.00 97.75 182 MET A C 1
ATOM 1439 O O . MET A 1 182 ? -3.576 -3.966 -1.608 1.00 97.75 182 MET A O 1
ATOM 1443 N N . LEU A 1 183 ? -3.888 -3.624 -3.807 1.00 98.44 183 LEU A N 1
ATOM 1444 C CA . LEU A 1 183 ? -5.327 -3.870 -3.796 1.00 98.44 183 LEU A CA 1
ATOM 1445 C C . LEU A 1 183 ? -5.572 -5.311 -4.233 1.00 98.44 183 LEU A C 1
ATOM 1447 O O . LEU A 1 183 ? -5.244 -5.684 -5.355 1.00 98.44 183 LEU A O 1
ATOM 1451 N N . MET A 1 184 ? -6.151 -6.114 -3.356 1.00 98.19 184 MET A N 1
ATOM 1452 C CA . MET A 1 184 ? -6.393 -7.537 -3.572 1.00 98.19 184 MET A CA 1
ATOM 1453 C C . MET A 1 184 ? -7.889 -7.805 -3.644 1.00 98.19 184 MET A C 1
ATOM 1455 O O . MET A 1 184 ? -8.676 -7.166 -2.946 1.00 98.19 184 MET A O 1
ATOM 1459 N N . ARG A 1 185 ? -8.300 -8.783 -4.450 1.00 97.88 185 ARG A N 1
ATOM 1460 C CA . ARG A 1 185 ? -9.626 -9.381 -4.299 1.00 97.88 185 ARG A CA 1
ATOM 1461 C C . ARG A 1 185 ? -9.666 -10.150 -2.991 1.00 97.88 185 ARG A C 1
ATOM 1463 O O . ARG A 1 185 ? -8.734 -10.891 -2.676 1.00 97.88 185 ARG A O 1
ATOM 1470 N N . HIS A 1 186 ? -10.770 -10.032 -2.267 1.00 96.75 186 HIS A N 1
ATOM 1471 C CA . HIS A 1 186 ? -10.950 -10.796 -1.041 1.00 96.75 186 HIS A CA 1
ATOM 1472 C C . HIS A 1 186 ? -10.880 -12.307 -1.309 1.00 96.75 186 HIS A C 1
ATOM 1474 O O . HIS A 1 186 ? -10.217 -13.044 -0.586 1.00 96.75 186 HIS A O 1
ATOM 1480 N N . ASP A 1 187 ? -11.509 -12.776 -2.390 1.00 96.00 187 ASP A N 1
ATOM 1481 C CA . ASP A 1 187 ? -11.513 -14.198 -2.739 1.00 96.00 187 ASP A CA 1
ATOM 1482 C C . ASP A 1 187 ? -10.121 -14.725 -3.126 1.00 96.00 187 ASP A C 1
ATOM 1484 O O . ASP A 1 187 ? -9.833 -15.903 -2.919 1.00 96.00 187 ASP A O 1
ATOM 1488 N N . ALA A 1 188 ? -9.248 -13.874 -3.675 1.00 96.19 188 ALA A N 1
ATOM 1489 C CA . ALA A 1 188 ? -7.856 -14.218 -3.926 1.00 96.19 188 ALA A CA 1
ATOM 1490 C C . ALA A 1 188 ? -7.117 -14.434 -2.602 1.00 96.19 188 ALA A C 1
ATOM 1492 O O . ALA A 1 188 ? -6.510 -15.488 -2.438 1.00 96.19 188 ALA A O 1
ATOM 1493 N N . LEU A 1 189 ? -7.271 -13.517 -1.642 1.00 94.94 189 LEU A N 1
ATOM 1494 C CA . LEU A 1 189 ? -6.683 -13.625 -0.303 1.00 94.94 189 LEU A CA 1
ATOM 1495 C C . LEU A 1 189 ? -7.152 -14.892 0.443 1.00 94.94 189 LEU A C 1
ATOM 1497 O O . LEU A 1 189 ? -6.352 -15.582 1.071 1.00 94.94 189 LEU A O 1
ATOM 1501 N N . GLU A 1 190 ? -8.432 -15.263 0.330 1.00 94.44 190 GLU A N 1
ATOM 1502 C CA . GLU A 1 190 ? -8.949 -16.520 0.898 1.00 94.44 190 GLU A CA 1
ATOM 1503 C C . GLU A 1 190 ? -8.349 -17.770 0.237 1.00 94.44 190 GLU A C 1
ATOM 1505 O O . GLU A 1 190 ? -8.128 -18.783 0.905 1.00 94.44 190 GLU A O 1
ATOM 1510 N N . LYS A 1 191 ? -8.104 -17.724 -1.079 1.00 95.69 191 LYS A N 1
ATOM 1511 C CA . LYS A 1 191 ? -7.572 -18.858 -1.850 1.00 95.69 191 LYS A CA 1
ATOM 1512 C C . LYS A 1 191 ? -6.073 -19.055 -1.647 1.00 95.69 191 LYS A C 1
ATOM 1514 O O . LYS A 1 191 ? -5.631 -20.201 -1.599 1.00 95.69 191 LYS A O 1
ATOM 1519 N N . THR A 1 192 ? -5.303 -17.971 -1.593 1.00 94.62 192 THR A N 1
ATOM 1520 C CA . THR A 1 192 ? -3.838 -18.014 -1.459 1.00 94.62 192 THR A CA 1
ATOM 1521 C C . THR A 1 192 ? -3.397 -18.169 -0.011 1.00 94.62 192 THR A C 1
ATOM 1523 O O . THR A 1 192 ? -2.339 -18.735 0.242 1.00 94.62 192 THR A O 1
ATOM 1526 N N . GLY A 1 193 ? 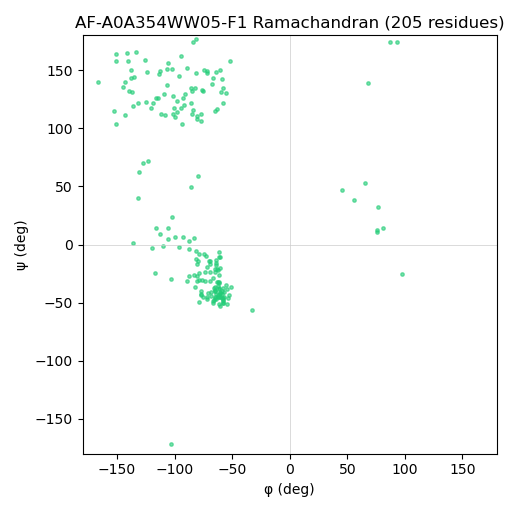-4.227 -17.727 0.934 1.00 95.12 193 GLY A N 1
ATOM 1527 C CA . GLY A 1 193 ? -3.831 -17.553 2.322 1.00 95.12 193 GLY A CA 1
ATOM 1528 C C . GLY A 1 193 ? -3.362 -16.125 2.593 1.00 95.12 193 GLY A C 1
ATOM 1529 O O . GLY A 1 193 ? -3.289 -15.284 1.697 1.00 95.12 193 GLY A O 1
ATOM 1530 N N . LEU A 1 194 ? -3.096 -15.860 3.869 1.00 95.94 194 LEU A N 1
ATOM 1531 C CA . LEU A 1 194 ? -2.584 -14.577 4.345 1.00 95.94 194 LEU A CA 1
ATOM 1532 C C . LEU A 1 194 ? -1.056 -14.512 4.192 1.00 95.94 194 LEU A C 1
ATOM 1534 O O . LEU A 1 194 ? -0.436 -15.524 3.882 1.00 95.94 194 LEU A O 1
ATOM 1538 N N . LEU A 1 195 ? -0.462 -13.351 4.479 1.00 96.06 195 LEU A N 1
ATOM 1539 C CA . LEU A 1 195 ? 0.994 -13.161 4.444 1.00 96.06 195 LEU A CA 1
ATOM 1540 C C . LEU A 1 195 ? 1.699 -14.132 5.401 1.00 96.06 195 LEU A C 1
ATOM 1542 O O . LEU A 1 195 ? 1.205 -14.335 6.519 1.00 96.06 195 LEU A O 1
ATOM 1546 N N . ASP A 1 196 ? 2.861 -14.668 5.024 1.00 95.56 196 ASP A N 1
ATOM 1547 C CA . ASP A 1 196 ? 3.678 -15.471 5.936 1.00 95.56 196 ASP A CA 1
ATOM 1548 C C . ASP A 1 196 ? 4.158 -14.634 7.142 1.00 95.56 196 ASP A C 1
ATOM 1550 O O . ASP A 1 196 ? 4.893 -13.649 7.027 1.00 95.56 196 ASP A O 1
ATOM 1554 N N . GLU A 1 197 ? 3.708 -15.032 8.337 1.00 95.75 197 GLU A N 1
ATOM 1555 C CA . GLU A 1 197 ? 4.012 -14.353 9.600 1.00 95.75 197 GLU A CA 1
ATOM 1556 C C . GLU A 1 197 ? 5.452 -14.594 10.086 1.00 95.75 197 GLU A C 1
ATOM 1558 O O . GLU A 1 197 ? 5.874 -13.928 11.037 1.00 95.75 197 GLU A O 1
ATOM 1563 N N . ASP A 1 198 ? 6.218 -15.488 9.443 1.00 95.06 198 ASP A N 1
ATOM 1564 C CA . ASP A 1 198 ? 7.654 -15.649 9.696 1.00 95.06 198 ASP A CA 1
ATOM 1565 C C . ASP A 1 198 ? 8.459 -14.430 9.195 1.00 95.06 198 ASP A C 1
ATOM 1567 O O . ASP A 1 198 ? 9.536 -14.126 9.730 1.00 95.06 198 ASP A O 1
ATOM 1571 N N . PHE A 1 199 ? 7.928 -13.663 8.231 1.00 91.88 199 PHE A N 1
ATOM 1572 C CA . PHE A 1 199 ? 8.500 -12.378 7.829 1.00 91.88 199 PHE A CA 1
ATOM 1573 C C . PHE A 1 199 ? 8.095 -11.263 8.800 1.00 91.88 199 PHE A C 1
ATOM 1575 O O . PHE A 1 199 ? 6.973 -10.754 8.802 1.00 91.88 199 PHE A O 1
ATOM 1582 N N . PHE A 1 200 ? 9.056 -10.805 9.608 1.00 92.06 200 PHE A N 1
ATOM 1583 C CA . PHE A 1 200 ? 8.847 -9.640 10.473 1.00 92.06 200 PHE A CA 1
ATOM 1584 C C . PHE A 1 200 ? 8.615 -8.354 9.663 1.00 92.06 200 PHE A C 1
ATOM 1586 O O . PHE A 1 200 ? 7.744 -7.559 10.001 1.00 92.06 200 PHE A O 1
ATOM 1593 N N . MET A 1 201 ? 9.418 -8.118 8.623 1.00 86.12 201 MET A N 1
ATOM 1594 C CA . MET A 1 201 ? 9.316 -6.981 7.703 1.00 86.12 201 MET A CA 1
ATOM 1595 C C . MET A 1 201 ? 10.202 -7.259 6.486 1.00 86.12 201 MET A C 1
ATOM 1597 O O . MET A 1 201 ? 11.343 -7.694 6.668 1.00 86.12 201 MET A O 1
ATOM 1601 N N . TYR A 1 202 ? 9.716 -6.909 5.296 1.00 85.19 202 TYR A N 1
ATOM 1602 C CA . TYR A 1 202 ? 10.300 -7.211 3.989 1.00 85.19 202 TYR A CA 1
ATOM 1603 C C . TYR A 1 202 ? 10.258 -8.701 3.632 1.00 85.19 202 TYR A C 1
ATOM 1605 O O . TYR A 1 202 ? 10.598 -9.563 4.442 1.00 85.19 202 TYR A O 1
ATOM 1613 N N . GLY A 1 203 ? 9.946 -8.989 2.367 1.00 85.69 203 GLY A N 1
ATOM 1614 C CA . GLY A 1 203 ? 9.815 -10.354 1.858 1.00 85.69 203 GLY A CA 1
ATOM 1615 C C . GLY A 1 203 ? 8.369 -10.831 1.811 1.00 85.69 203 GLY A C 1
ATOM 1616 O O . GLY A 1 203 ? 8.048 -11.613 0.926 1.00 85.69 203 GLY A O 1
ATOM 1617 N N . GLU A 1 204 ? 7.488 -10.278 2.649 1.00 87.75 204 GLU A N 1
ATOM 1618 C CA . GLU A 1 204 ? 6.050 -10.568 2.608 1.00 87.75 204 GLU A CA 1
ATOM 1619 C C . GLU A 1 204 ? 5.376 -10.103 1.314 1.00 87.75 204 GLU A C 1
ATOM 1621 O O . GLU A 1 204 ? 4.291 -10.555 0.985 1.00 87.75 204 GLU A O 1
ATOM 1626 N N . ASP A 1 205 ? 5.991 -9.157 0.600 1.00 84.00 205 ASP A N 1
ATOM 1627 C CA . ASP A 1 205 ? 5.514 -8.682 -0.695 1.00 84.00 205 ASP A CA 1
ATOM 1628 C C . ASP A 1 205 ? 5.882 -9.638 -1.846 1.00 84.00 205 ASP A C 1
ATOM 1630 O O . ASP A 1 205 ? 5.349 -9.499 -2.946 1.00 84.00 205 ASP A O 1
ATOM 1634 N N . ILE A 1 206 ? 6.805 -10.578 -1.603 1.00 87.00 206 ILE A N 1
ATOM 1635 C CA . ILE A 1 206 ? 7.315 -11.567 -2.569 1.00 87.00 206 ILE A CA 1
ATOM 1636 C C . ILE A 1 206 ? 6.720 -12.964 -2.339 1.00 87.00 206 ILE A C 1
ATOM 1638 O O . ILE A 1 206 ? 6.666 -13.740 -3.295 1.00 87.00 206 ILE A O 1
ATOM 1642 N N . ASP A 1 207 ? 6.380 -13.282 -1.089 1.00 82.00 207 ASP A N 1
ATOM 1643 C CA . ASP A 1 207 ? 5.727 -14.528 -0.666 1.00 82.00 207 ASP A CA 1
ATOM 1644 C C . ASP A 1 207 ? 4.355 -14.724 -1.338 1.00 82.00 207 ASP A C 1
ATOM 1646 O O . ASP A 1 207 ? 4.132 -15.829 -1.890 1.00 82.00 207 ASP A O 1
#